Protein AF-A0A849M7V8-F1 (afdb_monomer_lite)

Secondary structure (DSSP, 8-state):
----------SS-------PPPHHHHHHHHHHTT-HHHHHHHHHHHHHH-TT--THHHHHHHHHHHHHHHHHHHH--HHHHHHHHHHHHTT-TT--SSHHHHHHHHHHHHHHHHHHHHSPPSSHHHHHHHHHHHHHHHHHHHHH-TT-HHHHHHHHHHHHHHHHHHHHHHHHHHHHHHH-TT-THHHHHHHHHHHHHHHH-TT-HHHHHHHHHHHHHHTT---TTSSEEEEEEEEEEETTEEEEEEEEEE-SSSPEEEEGGGEEEEETT--EEEB-HHHHHTSTTBPPSEEEE-TT-EEEEEEEEE--TTPPEEEEEEEETTEEEEEE--

Sequence (330 aa):
MKQLVLLIFIVSTFFLLQCGGSKLEEGDQQYAQKKYTHALNNYLAYKKDNPQDESVNSKIALSYMNRGKELYTKTRNIETFSGNFEKANKFLGNGFSTTEHKNEYSELLFDLALAYKATKPQNEIQKEQYFSNTLDYLAMALDNNENNYKADSLLNQIYDENFQKMYDKGIAFYNRAKKERNNPDLYLSAERYLKQAVEFNSASEEAEKYLSKTRKETIGILQSNYPFSFCVPNYQKKANIVYIDFTIQNFSTETITFEMDKLQLISTMGDAYKVDLKKTEELENAFVDKTKLEPRKMVDGQIAFVFAKDAQIESLNYFYEDKEITKYFP

Foldseek 3Di:
DDDDDDDPDDDDPPPPDPPPPQLQVQLVVCVVVLVLVSSLVSLVVNCVVVVPPLQSLLSNLLSLQSQLLVVCVVPVDLCSNVVSNVVSVVSQVVHHNDLVSLLSVLVSLQSSLVSLVPRDDPDVVSVVVSPVSSLVSLVSSCVSPVPPVSSVVVNLVVLVVCLVVLQVQLVVLVVVCVVPVVCLCSLVSSLVSLVSNCVSPVPPPPSVVSNQVSLVSCQADWDLVDQKTKHFVDWDDDQQKIKTWMKIWGQDQAKDKDAQQQKWWAFPVGDTWGWDPVVQVVDPFRDDRIDIHHHGDMDIGMTMTRHHRPTHTAWMWGDDPPDIDIRGHD

Radius of gyration: 28.52 Å; chains: 1; bounding box: 52×56×111 Å

pLDDT: mean 91.1, std 13.66, range [33.22, 98.56]

Structure (mmCIF, N/CA/C/O backbone):
data_AF-A0A849M7V8-F1
#
_entry.id   AF-A0A849M7V8-F1
#
loop_
_atom_site.group_PDB
_atom_site.id
_atom_site.type_symbol
_atom_site.label_atom_id
_atom_site.label_alt_id
_atom_site.label_comp_id
_atom_site.label_asym_id
_atom_site.label_entity_id
_atom_site.label_seq_id
_atom_site.pdbx_PDB_ins_code
_atom_site.Cartn_x
_atom_site.Cartn_y
_atom_site.Cartn_z
_atom_site.occupancy
_atom_site.B_iso_or_equiv
_atom_site.auth_seq_id
_atom_site.auth_comp_id
_atom_site.auth_asym_id
_atom_site.auth_atom_id
_atom_site.pdbx_PDB_model_num
ATOM 1 N N . MET A 1 1 ? 16.536 -33.871 -85.014 1.00 37.81 1 MET A N 1
ATOM 2 C CA . MET A 1 1 ? 16.604 -34.761 -83.834 1.00 37.81 1 MET A CA 1
ATOM 3 C C . MET A 1 1 ? 17.353 -33.997 -82.747 1.00 37.81 1 MET A C 1
ATOM 5 O O . MET A 1 1 ? 18.482 -33.625 -83.028 1.00 37.81 1 MET A O 1
ATOM 9 N N . LYS A 1 2 ? 16.724 -33.784 -81.571 1.00 33.22 2 LYS A N 1
ATOM 10 C CA . LYS A 1 2 ? 17.231 -33.071 -80.363 1.00 33.22 2 LYS A CA 1
ATOM 11 C C . LYS A 1 2 ? 17.353 -31.542 -80.532 1.00 33.22 2 LYS A C 1
ATOM 13 O O . LYS A 1 2 ? 17.827 -31.114 -81.567 1.00 33.22 2 LYS A O 1
ATOM 18 N N . GLN A 1 3 ? 16.977 -30.632 -79.633 1.00 37.19 3 GLN A N 1
ATOM 19 C CA . GLN A 1 3 ? 16.310 -30.542 -78.317 1.00 37.19 3 GLN A CA 1
ATOM 20 C C . GLN A 1 3 ? 15.884 -29.048 -78.249 1.00 37.19 3 GLN A C 1
ATOM 22 O O . GLN A 1 3 ? 16.664 -28.189 -78.638 1.00 37.19 3 GLN A O 1
ATOM 27 N N . LEU A 1 4 ? 14.610 -28.690 -78.096 1.00 35.97 4 LEU A N 1
ATOM 28 C CA . LEU A 1 4 ? 13.830 -28.591 -76.856 1.00 35.97 4 LEU A CA 1
ATOM 29 C C . LEU A 1 4 ? 14.297 -27.467 -75.893 1.00 35.97 4 LEU A C 1
ATOM 31 O O . LEU A 1 4 ? 15.294 -27.620 -75.204 1.00 35.97 4 LEU A O 1
ATOM 35 N N . VAL A 1 5 ? 13.463 -26.415 -75.836 1.00 44.31 5 VAL A N 1
ATOM 36 C CA . VAL A 1 5 ? 13.178 -25.484 -74.718 1.00 44.31 5 VAL A CA 1
ATOM 37 C C . VAL A 1 5 ? 14.314 -24.579 -74.235 1.00 44.31 5 VAL A C 1
ATOM 39 O O . VAL A 1 5 ? 15.153 -25.023 -73.467 1.00 44.31 5 VAL A O 1
ATOM 42 N N . LEU A 1 6 ? 14.219 -23.275 -74.540 1.00 40.78 6 LEU A N 1
ATOM 43 C CA . LEU A 1 6 ? 14.368 -22.208 -73.533 1.00 40.78 6 LEU A CA 1
ATOM 44 C C . LEU A 1 6 ? 13.989 -20.826 -74.110 1.00 40.78 6 LEU A C 1
ATOM 46 O O . LEU A 1 6 ? 14.871 -20.099 -74.541 1.00 40.78 6 LEU A O 1
ATOM 50 N N . LEU A 1 7 ? 12.706 -20.438 -74.139 1.00 40.22 7 LEU A N 1
ATOM 51 C CA . LEU A 1 7 ? 12.338 -19.005 -74.161 1.00 40.22 7 LEU A CA 1
ATOM 52 C C . LEU A 1 7 ? 10.841 -18.764 -73.900 1.00 40.22 7 LEU A C 1
ATOM 54 O O . LEU A 1 7 ? 10.134 -18.191 -74.718 1.00 40.22 7 LEU A O 1
ATOM 58 N N . ILE A 1 8 ? 10.344 -19.199 -72.741 1.00 46.12 8 ILE A N 1
ATOM 59 C CA . ILE A 1 8 ? 9.124 -18.628 -72.150 1.00 46.12 8 ILE A CA 1
ATOM 60 C C . ILE A 1 8 ? 9.375 -18.482 -70.648 1.00 46.12 8 ILE A C 1
ATOM 62 O O . ILE A 1 8 ? 9.129 -19.397 -69.877 1.00 46.12 8 ILE A O 1
ATOM 66 N N . PHE A 1 9 ? 9.925 -17.334 -70.260 1.00 37.88 9 PHE A N 1
ATOM 67 C CA . PHE A 1 9 ? 9.801 -16.751 -68.920 1.00 37.88 9 PHE A CA 1
ATOM 68 C C . PHE A 1 9 ? 9.836 -15.227 -69.085 1.00 37.88 9 PHE A C 1
ATOM 70 O O . PHE A 1 9 ? 10.736 -14.523 -68.639 1.00 37.88 9 PHE A O 1
ATOM 77 N N . ILE A 1 10 ? 8.853 -14.718 -69.824 1.00 50.22 10 ILE A N 1
ATOM 78 C CA . ILE A 1 10 ? 8.389 -13.343 -69.668 1.00 50.22 10 ILE A CA 1
ATOM 79 C C . ILE A 1 10 ? 7.132 -13.477 -68.807 1.00 50.22 10 ILE A C 1
ATOM 81 O O . ILE A 1 10 ? 6.261 -14.279 -69.132 1.00 50.22 10 ILE A O 1
ATOM 85 N N . VAL A 1 11 ? 7.074 -12.700 -67.722 1.00 43.03 11 VAL A N 1
ATOM 86 C CA . VAL A 1 11 ? 6.015 -12.647 -66.693 1.00 43.03 11 VAL A CA 1
ATOM 87 C C . VAL A 1 11 ? 6.140 -13.670 -65.550 1.00 43.03 11 VAL A C 1
ATOM 89 O O . VAL A 1 11 ? 5.333 -14.582 -65.462 1.00 43.03 11 VAL A O 1
ATOM 92 N N . SER A 1 12 ? 7.099 -13.471 -64.630 1.00 40.28 12 SER A N 1
ATOM 93 C CA . SER A 1 12 ? 6.911 -13.737 -63.178 1.00 40.28 12 SER A CA 1
ATOM 94 C C . SER A 1 12 ? 8.169 -13.468 -62.325 1.00 40.28 12 SER A C 1
ATOM 96 O O . SER A 1 12 ? 8.564 -14.309 -61.524 1.00 40.28 12 SER A O 1
ATOM 98 N N . THR A 1 13 ? 8.821 -12.311 -62.461 1.00 40.81 13 THR A N 1
ATOM 99 C CA . THR A 1 13 ? 9.919 -11.906 -61.547 1.00 40.81 13 THR A CA 1
ATOM 100 C C . THR A 1 13 ? 9.933 -10.396 -61.291 1.00 40.81 13 THR A C 1
ATOM 102 O O . THR A 1 13 ? 10.977 -9.766 -61.187 1.00 40.81 13 THR A O 1
ATOM 105 N N . PHE A 1 14 ? 8.742 -9.815 -61.131 1.00 41.41 14 PHE A N 1
ATOM 106 C CA . PHE A 1 14 ? 8.541 -8.505 -60.493 1.00 41.41 14 PHE A CA 1
ATOM 107 C C . PHE A 1 14 ? 7.824 -8.667 -59.138 1.00 41.41 14 PHE A C 1
ATOM 109 O O . PHE A 1 14 ? 6.898 -7.940 -58.808 1.00 41.41 14 PHE A O 1
ATOM 116 N N . PHE A 1 15 ? 8.250 -9.663 -58.354 1.00 37.69 15 PHE A N 1
ATOM 117 C CA . PHE A 1 15 ? 7.854 -9.859 -56.952 1.00 37.69 15 PHE A CA 1
ATOM 118 C C . PHE A 1 15 ? 9.097 -10.035 -56.065 1.00 37.69 15 PHE A C 1
ATOM 120 O O . PHE A 1 15 ? 9.184 -10.926 -55.228 1.00 37.69 15 PHE A O 1
ATOM 127 N N . LEU A 1 16 ? 10.100 -9.181 -56.276 1.00 39.62 16 LEU A N 1
ATOM 128 C CA . LEU A 1 16 ? 11.174 -8.972 -55.313 1.00 39.62 16 LEU A CA 1
ATOM 129 C C . LEU A 1 16 ? 10.991 -7.587 -54.682 1.00 39.62 16 LEU A C 1
ATOM 131 O O . LEU A 1 16 ? 10.921 -6.594 -55.401 1.00 39.62 16 LEU A O 1
ATOM 135 N N . LEU A 1 17 ? 10.996 -7.581 -53.341 1.00 37.94 17 LEU A N 1
ATOM 136 C CA . LEU A 1 17 ? 11.196 -6.452 -52.415 1.00 37.94 17 LEU A CA 1
ATOM 137 C C . LEU A 1 17 ? 9.947 -5.773 -51.817 1.00 37.94 17 LEU A C 1
ATOM 139 O O . LEU A 1 17 ? 9.769 -4.563 -51.901 1.00 37.94 17 LEU A O 1
ATOM 143 N N . GLN A 1 18 ? 9.185 -6.535 -51.031 1.00 35.31 18 GLN A N 1
ATOM 144 C CA . GLN A 1 18 ? 8.791 -6.072 -49.691 1.00 35.31 18 GLN A CA 1
ATOM 145 C C . GLN A 1 18 ? 9.426 -7.002 -48.644 1.00 35.31 18 GLN A C 1
ATOM 147 O O . GLN A 1 18 ? 8.758 -7.815 -48.022 1.00 35.31 18 GLN A O 1
ATOM 152 N N . CYS A 1 19 ? 10.746 -6.893 -48.462 1.00 44.06 19 CYS A N 1
ATOM 153 C CA . CYS A 1 19 ? 11.414 -7.326 -47.229 1.00 44.06 19 CYS A CA 1
ATOM 154 C C . CYS A 1 19 ? 11.454 -6.130 -46.265 1.00 44.06 19 CYS A C 1
ATOM 156 O O . CYS A 1 19 ? 12.519 -5.589 -45.982 1.00 44.06 19 CYS A O 1
ATOM 158 N N . GLY A 1 20 ? 10.285 -5.646 -45.843 1.00 45.12 20 GLY A N 1
ATOM 159 C CA . GLY A 1 20 ? 10.180 -4.822 -44.641 1.00 45.12 20 GLY A CA 1
ATOM 160 C C . GLY A 1 20 ? 9.887 -5.779 -43.498 1.00 45.12 20 GLY A C 1
ATOM 161 O O . GLY A 1 20 ? 8.884 -6.486 -43.577 1.00 45.12 20 GLY A O 1
ATOM 162 N N . GLY A 1 21 ? 10.774 -5.867 -42.504 1.00 58.75 21 GLY A N 1
ATOM 163 C CA . GLY A 1 21 ? 10.516 -6.678 -41.312 1.00 58.75 21 GLY A CA 1
ATOM 164 C C . GLY A 1 21 ? 9.173 -6.294 -40.694 1.00 58.75 21 GLY A C 1
ATOM 165 O O . GLY A 1 21 ? 8.699 -5.164 -40.864 1.00 58.75 21 GLY A O 1
ATOM 166 N N . SER A 1 22 ? 8.523 -7.231 -40.008 1.00 85.31 22 SER A N 1
ATOM 167 C CA . SER A 1 22 ? 7.266 -6.899 -39.333 1.00 85.31 22 SER A CA 1
ATOM 168 C C . SER A 1 22 ? 7.497 -5.737 -38.353 1.00 85.31 22 SER A C 1
ATOM 170 O O . SER A 1 22 ? 8.589 -5.579 -37.803 1.00 85.31 22 SER A O 1
ATOM 172 N N . LYS A 1 23 ? 6.481 -4.899 -38.100 1.00 92.44 23 LYS A N 1
ATOM 173 C CA . LYS A 1 23 ? 6.618 -3.779 -37.145 1.00 92.44 23 LYS A CA 1
ATOM 174 C C . LYS A 1 23 ? 7.092 -4.241 -35.764 1.00 92.44 23 LYS A C 1
ATOM 176 O O . LYS A 1 23 ? 7.778 -3.494 -35.075 1.00 92.44 23 LYS A O 1
ATOM 181 N N . LEU A 1 24 ? 6.776 -5.479 -35.393 1.00 94.00 24 LEU A N 1
ATOM 182 C CA . LEU A 1 24 ? 7.277 -6.117 -34.184 1.00 94.00 24 LEU A CA 1
ATOM 183 C C . LEU A 1 24 ? 8.798 -6.342 -34.233 1.00 94.00 24 LEU A C 1
ATOM 185 O O . LEU A 1 24 ? 9.492 -5.906 -33.321 1.00 94.00 24 LEU A O 1
ATOM 189 N N . GLU A 1 25 ? 9.323 -6.935 -35.308 1.00 95.19 25 GLU A N 1
ATOM 190 C CA . GLU A 1 25 ? 10.766 -7.173 -35.501 1.00 95.19 25 GLU A CA 1
ATOM 191 C C . GLU A 1 25 ? 11.567 -5.868 -35.582 1.00 95.19 25 GLU A C 1
ATOM 193 O O . GLU A 1 25 ? 12.634 -5.745 -34.978 1.00 95.19 25 GLU A O 1
ATOM 198 N N . GLU A 1 26 ? 11.044 -4.861 -36.291 1.00 96.25 26 GLU A N 1
ATOM 199 C CA . GLU A 1 26 ? 11.650 -3.526 -36.307 1.00 96.25 26 GLU A CA 1
ATOM 200 C C . GLU A 1 26 ? 11.661 -2.922 -34.896 1.00 96.25 26 GLU A C 1
ATOM 202 O O . GLU A 1 26 ? 12.633 -2.278 -34.504 1.00 96.25 26 GLU A O 1
ATOM 207 N N . GLY A 1 27 ? 10.594 -3.122 -34.118 1.00 96.75 27 GLY A N 1
ATOM 208 C CA . GLY A 1 27 ? 10.533 -2.731 -32.712 1.00 96.75 27 GLY A CA 1
ATOM 209 C C . GLY A 1 27 ? 11.626 -3.400 -31.876 1.00 96.75 27 GLY A C 1
ATOM 210 O O . GLY A 1 27 ? 12.385 -2.696 -31.206 1.00 96.75 27 GLY A O 1
ATOM 211 N N . ASP A 1 28 ? 11.770 -4.721 -31.998 1.00 96.44 28 ASP A N 1
ATOM 212 C CA . ASP A 1 28 ? 12.766 -5.530 -31.279 1.00 96.44 28 ASP A CA 1
ATOM 213 C C . ASP A 1 28 ? 14.197 -5.085 -31.604 1.00 96.44 28 ASP A C 1
ATOM 215 O O . ASP A 1 28 ? 15.023 -4.880 -30.709 1.00 96.44 28 ASP A O 1
ATOM 219 N N . GLN A 1 29 ? 14.485 -4.831 -32.884 1.00 97.75 29 GLN A N 1
ATOM 220 C CA . GLN A 1 29 ? 15.789 -4.335 -33.318 1.00 97.75 29 GLN A CA 1
ATOM 221 C C . GLN A 1 29 ? 16.104 -2.949 -32.731 1.00 97.75 29 GLN A C 1
ATOM 223 O O . GLN A 1 29 ? 17.227 -2.700 -32.283 1.00 97.75 29 GLN A O 1
ATOM 228 N N . GLN A 1 30 ? 15.135 -2.028 -32.728 1.00 97.94 30 GLN A N 1
ATOM 229 C CA . GLN A 1 30 ? 15.321 -0.690 -32.153 1.00 97.94 30 GLN A CA 1
ATOM 230 C C . GLN A 1 30 ? 15.483 -0.753 -30.631 1.00 97.94 30 GLN A C 1
ATOM 232 O O . GLN A 1 30 ? 16.285 -0.004 -30.067 1.00 97.94 30 GLN A O 1
ATOM 237 N N . TYR A 1 31 ? 14.765 -1.663 -29.972 1.00 97.69 31 TYR A N 1
ATOM 238 C CA . TYR A 1 31 ? 14.873 -1.890 -28.536 1.00 97.69 31 TYR A CA 1
ATOM 239 C C . TYR A 1 31 ? 16.272 -2.376 -28.153 1.00 97.69 31 TYR A C 1
ATOM 241 O O . TYR A 1 31 ? 16.918 -1.774 -27.295 1.00 97.69 31 TYR A O 1
ATOM 249 N N . ALA A 1 32 ? 16.799 -3.373 -28.871 1.00 97.19 32 ALA A N 1
ATOM 250 C CA . ALA A 1 32 ? 18.163 -3.870 -28.687 1.00 97.19 32 ALA A CA 1
ATOM 251 C C . ALA A 1 32 ? 19.231 -2.778 -28.911 1.00 97.19 32 ALA A C 1
ATOM 253 O O . ALA A 1 32 ? 20.274 -2.765 -28.258 1.00 97.19 32 ALA A O 1
ATOM 254 N N . GLN A 1 33 ? 18.957 -1.810 -29.792 1.00 97.69 33 GLN A N 1
ATOM 255 C CA . GLN A 1 33 ? 19.806 -0.633 -30.024 1.00 97.69 33 GLN A CA 1
ATOM 256 C C . GLN A 1 33 ? 19.606 0.497 -28.997 1.00 97.69 33 GLN A C 1
ATOM 258 O O . GLN A 1 33 ? 20.180 1.574 -29.166 1.00 97.69 33 GLN A O 1
ATOM 263 N N . LYS A 1 34 ? 18.792 0.286 -27.953 1.00 97.25 34 LYS A N 1
ATOM 264 C CA . LYS A 1 34 ? 18.414 1.285 -26.936 1.00 97.25 34 LYS A CA 1
ATOM 265 C C . LYS A 1 34 ? 17.716 2.522 -27.509 1.00 97.25 34 LYS A C 1
ATOM 267 O O . LYS A 1 34 ? 17.716 3.593 -26.910 1.00 97.25 34 LYS A O 1
ATOM 272 N N . LYS A 1 35 ? 17.094 2.395 -28.683 1.00 97.75 35 LYS A N 1
ATOM 273 C CA . LYS A 1 35 ? 16.318 3.456 -29.338 1.00 97.75 35 LYS A CA 1
ATOM 274 C C . LYS A 1 35 ? 14.857 3.365 -28.904 1.00 97.75 35 LYS A C 1
ATOM 276 O O . LYS A 1 35 ? 13.959 3.174 -29.723 1.00 97.75 35 LYS A O 1
ATOM 281 N N . TYR A 1 36 ? 14.610 3.517 -27.604 1.00 98.00 36 TYR A N 1
ATOM 282 C CA . TYR A 1 36 ? 13.325 3.192 -26.970 1.00 98.00 36 TYR A CA 1
ATOM 283 C C . TYR A 1 36 ? 12.131 3.980 -27.521 1.00 98.00 36 TYR A C 1
ATOM 285 O O . TYR A 1 36 ? 11.035 3.440 -27.621 1.00 98.00 36 TYR A O 1
ATOM 293 N N . THR A 1 37 ? 12.330 5.229 -27.956 1.00 97.31 37 THR A N 1
ATOM 294 C CA . THR A 1 37 ? 11.261 6.005 -28.617 1.00 97.31 37 THR A CA 1
ATOM 295 C C . THR A 1 37 ? 10.872 5.399 -29.971 1.00 97.31 37 THR A C 1
ATOM 297 O O . THR A 1 37 ? 9.689 5.315 -30.291 1.00 97.31 37 THR A O 1
ATOM 300 N N . HIS A 1 38 ? 11.848 4.941 -30.759 1.00 97.75 38 HIS A N 1
ATOM 301 C CA . HIS A 1 38 ? 11.582 4.298 -32.047 1.00 97.75 38 HIS A CA 1
ATOM 302 C C . HIS A 1 38 ? 10.988 2.898 -31.865 1.00 97.75 38 HIS A C 1
ATOM 304 O O . HIS A 1 38 ? 10.024 2.564 -32.551 1.00 97.75 38 HIS A O 1
ATOM 310 N N . ALA A 1 39 ? 11.504 2.122 -30.905 1.00 98.19 39 ALA A N 1
ATOM 311 C CA . ALA A 1 39 ? 10.947 0.823 -30.531 1.00 98.19 39 ALA A CA 1
ATOM 312 C C . ALA A 1 39 ? 9.471 0.946 -30.129 1.00 98.19 39 ALA A C 1
ATOM 314 O O . ALA A 1 39 ? 8.613 0.276 -30.697 1.00 98.19 39 ALA A O 1
ATOM 315 N N . LEU A 1 40 ? 9.162 1.892 -29.236 1.00 97.81 40 LEU A N 1
ATOM 316 C CA . LEU A 1 40 ? 7.802 2.172 -28.785 1.00 97.81 40 LEU A CA 1
ATOM 317 C C . LEU A 1 40 ? 6.857 2.513 -29.946 1.00 97.81 40 LEU A C 1
ATOM 319 O O . LEU A 1 40 ? 5.752 1.978 -30.006 1.00 97.81 40 LEU A O 1
ATOM 323 N N . ASN A 1 41 ? 7.279 3.375 -30.876 1.00 97.88 41 ASN A N 1
ATOM 324 C CA . ASN A 1 41 ? 6.460 3.739 -32.036 1.00 97.88 41 ASN A CA 1
ATOM 325 C C . ASN A 1 41 ? 6.123 2.516 -32.903 1.00 97.88 41 ASN A C 1
ATOM 327 O O . ASN A 1 41 ? 4.985 2.375 -33.349 1.00 97.88 41 ASN A O 1
ATOM 331 N N . ASN A 1 42 ? 7.094 1.624 -33.111 1.00 98.00 42 ASN A N 1
ATOM 332 C CA . ASN A 1 42 ? 6.903 0.393 -33.872 1.00 98.00 42 ASN A CA 1
ATOM 333 C C . ASN A 1 42 ? 5.984 -0.603 -33.148 1.00 98.00 42 ASN A C 1
ATOM 335 O O . ASN A 1 42 ? 5.054 -1.124 -33.763 1.00 98.00 42 ASN A O 1
ATOM 339 N N . TYR A 1 43 ? 6.163 -0.806 -31.840 1.00 97.44 43 TYR A N 1
ATOM 340 C CA . TYR A 1 43 ? 5.288 -1.682 -31.055 1.00 97.44 43 TYR A CA 1
ATOM 341 C C . TYR A 1 43 ? 3.843 -1.173 -30.981 1.00 97.44 43 TYR A C 1
ATOM 343 O O . TYR A 1 43 ? 2.910 -1.962 -31.108 1.00 97.44 43 TYR A O 1
ATOM 351 N N . LEU A 1 44 ? 3.633 0.139 -30.823 1.00 96.81 44 LEU A N 1
ATOM 352 C CA . LEU A 1 44 ? 2.289 0.730 -30.831 1.00 96.81 44 LEU A CA 1
ATOM 353 C C . LEU A 1 44 ? 1.617 0.607 -32.204 1.00 96.81 44 LEU A C 1
ATOM 355 O O . LEU A 1 44 ? 0.421 0.327 -32.268 1.00 96.81 44 LEU A O 1
ATOM 359 N N . ALA A 1 45 ? 2.372 0.784 -33.294 1.00 96.75 45 ALA A N 1
ATOM 360 C CA . ALA A 1 45 ? 1.865 0.543 -34.644 1.00 96.75 45 ALA A CA 1
ATOM 361 C C . ALA A 1 45 ? 1.454 -0.927 -34.823 1.00 96.75 45 ALA A C 1
ATOM 363 O O . ALA A 1 45 ? 0.344 -1.198 -35.267 1.00 96.75 45 ALA A O 1
ATOM 364 N N . TYR A 1 46 ? 2.291 -1.868 -34.376 1.00 96.12 46 TYR A N 1
ATOM 365 C CA . TYR A 1 46 ? 1.964 -3.293 -34.402 1.00 96.12 46 TYR A CA 1
ATOM 366 C C . TYR A 1 46 ? 0.704 -3.625 -33.583 1.00 96.12 46 TYR A C 1
ATOM 368 O O . TYR A 1 46 ? -0.177 -4.315 -34.092 1.00 96.12 46 TYR A O 1
ATOM 376 N N . LYS A 1 47 ? 0.576 -3.107 -32.349 1.00 94.69 47 LYS A N 1
ATOM 377 C CA . LYS A 1 47 ? -0.601 -3.330 -31.484 1.00 94.69 47 LYS A CA 1
ATOM 378 C C . LYS A 1 47 ? -1.880 -2.757 -32.092 1.00 94.69 47 LYS A C 1
ATOM 380 O O . LYS A 1 47 ? -2.944 -3.341 -31.929 1.00 94.69 47 LYS A O 1
ATOM 385 N N . LYS A 1 48 ? -1.790 -1.627 -32.799 1.00 95.69 48 LYS A N 1
ATOM 386 C CA . LYS A 1 48 ? -2.933 -1.045 -33.511 1.00 95.69 48 LYS A CA 1
ATOM 387 C C . LYS A 1 48 ? -3.464 -1.992 -34.591 1.00 95.69 48 LYS A C 1
ATOM 389 O O . LYS A 1 48 ? -4.676 -2.138 -34.713 1.00 95.69 48 LYS A O 1
ATOM 394 N N . ASP A 1 49 ? -2.563 -2.629 -35.332 1.00 94.12 49 ASP A N 1
ATOM 395 C CA . ASP A 1 49 ? -2.921 -3.570 -36.397 1.00 94.12 49 ASP A CA 1
ATOM 396 C C . ASP A 1 49 ? -3.285 -4.963 -35.839 1.00 94.12 49 ASP A C 1
ATOM 398 O O . ASP A 1 49 ? -4.029 -5.708 -36.473 1.00 94.12 49 ASP A O 1
ATOM 402 N N . ASN A 1 50 ? -2.820 -5.294 -34.626 1.00 93.75 50 ASN A N 1
ATOM 403 C CA . ASN A 1 50 ? -3.020 -6.582 -33.951 1.00 93.75 50 ASN A CA 1
ATOM 404 C C . ASN A 1 50 ? -3.528 -6.393 -32.504 1.00 93.75 50 ASN A C 1
ATOM 406 O O . ASN A 1 50 ? -2.826 -6.730 -31.548 1.00 93.75 50 ASN A O 1
ATOM 410 N N . PRO A 1 51 ? -4.749 -5.862 -32.296 1.00 92.19 51 PRO A N 1
ATOM 411 C CA . PRO A 1 51 ? -5.215 -5.450 -30.968 1.00 92.19 51 PRO A CA 1
ATOM 412 C C . PRO A 1 51 ? -5.380 -6.603 -29.971 1.00 92.19 51 PRO A C 1
ATOM 414 O O . PRO A 1 51 ? -5.326 -6.360 -28.772 1.00 92.19 51 PRO A O 1
ATOM 417 N N . GLN A 1 52 ? -5.557 -7.835 -30.453 1.00 90.69 52 GLN A N 1
ATOM 418 C CA . GLN A 1 52 ? -5.732 -9.032 -29.618 1.00 90.69 52 GLN A CA 1
ATOM 419 C C . GLN A 1 52 ? -4.406 -9.654 -29.158 1.00 90.69 52 GLN A C 1
ATOM 421 O O . GLN A 1 52 ? -4.402 -10.539 -28.306 1.00 90.69 52 GLN A O 1
ATOM 426 N N . ASP A 1 53 ? -3.276 -9.232 -29.733 1.00 89.12 53 ASP A N 1
ATOM 427 C CA . ASP A 1 53 ? -1.969 -9.742 -29.336 1.00 89.12 53 ASP A CA 1
ATOM 428 C C . ASP A 1 53 ? -1.511 -9.020 -28.065 1.00 89.12 53 ASP A C 1
ATOM 430 O O . ASP A 1 53 ? -1.033 -7.885 -28.100 1.00 89.12 53 ASP A O 1
ATOM 434 N N . GLU A 1 54 ? -1.709 -9.656 -26.915 1.00 89.69 54 GLU A N 1
ATOM 435 C CA . GLU A 1 54 ? -1.278 -9.138 -25.613 1.00 89.69 54 GLU A CA 1
ATOM 436 C C . GLU A 1 54 ? 0.229 -9.328 -25.369 1.00 89.69 54 GLU A C 1
ATOM 438 O O . GLU A 1 54 ? 0.795 -8.688 -24.483 1.00 89.69 54 GLU A O 1
ATOM 443 N N . SER A 1 55 ? 0.925 -10.147 -26.170 1.00 86.38 55 SER A N 1
ATOM 444 C CA . SER A 1 55 ? 2.346 -10.454 -25.947 1.00 86.38 55 SER A CA 1
ATOM 445 C C . SER A 1 55 ? 3.265 -9.242 -26.150 1.00 86.38 55 SER A C 1
ATOM 447 O O . SER A 1 55 ? 4.309 -9.130 -25.500 1.00 86.38 55 SER A O 1
ATOM 449 N N . VAL A 1 56 ? 2.855 -8.293 -27.001 1.00 93.00 56 VAL A N 1
ATOM 450 C CA . VAL A 1 56 ? 3.585 -7.044 -27.269 1.00 93.00 56 VAL A CA 1
ATOM 451 C C . VAL A 1 56 ? 3.453 -6.022 -26.134 1.00 93.00 56 VAL A C 1
ATOM 453 O O . VAL A 1 56 ? 4.262 -5.098 -26.037 1.00 93.00 56 VAL A O 1
ATOM 456 N N . ASN A 1 57 ? 2.470 -6.174 -25.243 1.00 95.38 57 ASN A N 1
ATOM 457 C CA . ASN A 1 57 ? 2.213 -5.195 -24.191 1.00 95.38 57 ASN A CA 1
ATOM 458 C C . ASN A 1 57 ? 3.401 -5.025 -23.238 1.00 95.38 57 ASN A C 1
ATOM 460 O O . ASN A 1 57 ? 3.730 -3.898 -22.867 1.00 95.38 57 ASN A O 1
ATOM 464 N N . SER A 1 58 ? 4.087 -6.116 -22.882 1.00 94.25 58 SER A N 1
ATOM 465 C CA . SER A 1 58 ? 5.288 -6.040 -22.044 1.00 94.25 58 SER A CA 1
ATOM 466 C C . SER A 1 58 ? 6.405 -5.256 -22.736 1.00 94.25 58 SER A C 1
ATOM 468 O O . SER A 1 58 ? 7.056 -4.431 -22.102 1.00 94.25 58 SER A O 1
ATOM 470 N N . LYS A 1 59 ? 6.585 -5.437 -24.051 1.00 96.19 59 LYS A N 1
ATOM 471 C CA . LYS A 1 59 ? 7.574 -4.700 -24.852 1.00 96.19 59 LYS A CA 1
ATOM 472 C C . LYS A 1 59 ? 7.246 -3.205 -24.911 1.00 96.19 59 LYS A C 1
ATOM 474 O O . LYS A 1 59 ? 8.145 -2.366 -24.805 1.00 96.19 59 LYS A O 1
ATOM 479 N N . ILE A 1 60 ? 5.960 -2.858 -25.024 1.00 97.38 60 ILE A N 1
ATOM 480 C CA . ILE A 1 60 ? 5.475 -1.470 -24.949 1.00 97.38 60 ILE A CA 1
ATOM 481 C C . ILE A 1 60 ? 5.769 -0.875 -23.567 1.00 97.38 60 ILE A C 1
ATOM 483 O O . ILE A 1 60 ? 6.352 0.208 -23.481 1.00 97.38 60 ILE A O 1
ATOM 487 N N . ALA A 1 61 ? 5.410 -1.584 -22.495 1.00 97.12 61 ALA A N 1
ATOM 488 C CA . ALA A 1 61 ? 5.612 -1.136 -21.121 1.00 97.12 61 ALA A CA 1
ATOM 489 C C . ALA A 1 61 ? 7.096 -0.902 -20.800 1.00 97.12 61 ALA A C 1
ATOM 491 O O . ALA A 1 61 ? 7.472 0.179 -20.340 1.00 97.12 61 ALA A O 1
ATOM 492 N N . LEU A 1 62 ? 7.958 -1.865 -21.131 1.00 97.69 62 LEU A N 1
ATOM 493 C CA . LEU A 1 62 ? 9.403 -1.742 -20.949 1.00 97.69 62 LEU A CA 1
ATOM 494 C C . LEU A 1 62 ? 10.002 -0.605 -21.786 1.00 97.69 62 LEU A C 1
ATOM 496 O O . LEU A 1 62 ? 10.874 0.121 -21.310 1.00 97.69 62 LEU A O 1
ATOM 500 N N . SER A 1 63 ? 9.505 -0.384 -23.009 1.00 98.25 63 SER A N 1
ATOM 501 C CA . SER A 1 63 ? 9.948 0.738 -23.849 1.00 98.25 63 SER A CA 1
ATOM 502 C C . SER A 1 63 ? 9.576 2.094 -23.254 1.00 98.25 63 SER A C 1
ATOM 504 O O . SER A 1 63 ? 10.386 3.022 -23.304 1.00 98.25 63 SER A O 1
ATOM 506 N N . TYR A 1 64 ? 8.382 2.223 -22.665 1.00 98.50 64 TYR A N 1
ATOM 507 C CA . TYR A 1 64 ? 8.007 3.418 -21.908 1.00 98.50 64 TYR A CA 1
ATOM 508 C C . TYR A 1 64 ? 8.946 3.631 -20.719 1.00 98.50 64 TYR A C 1
ATOM 510 O O . TYR A 1 64 ? 9.537 4.705 -20.608 1.00 98.50 64 TYR A O 1
ATOM 518 N N . MET A 1 65 ? 9.138 2.617 -19.872 1.00 98.19 65 MET A N 1
ATOM 519 C CA . MET A 1 65 ? 9.999 2.710 -18.686 1.00 98.19 65 MET A CA 1
ATOM 520 C C . MET A 1 65 ? 11.436 3.105 -19.040 1.00 98.19 65 MET A C 1
ATOM 522 O O . MET A 1 65 ? 11.960 4.083 -18.504 1.00 98.19 65 MET A O 1
ATOM 526 N N . ASN A 1 66 ? 12.052 2.415 -20.002 1.00 98.50 66 ASN A N 1
ATOM 527 C CA . ASN A 1 66 ? 13.408 2.718 -20.459 1.00 98.50 66 ASN A CA 1
ATOM 528 C C . ASN A 1 66 ? 13.523 4.127 -21.069 1.00 98.50 66 ASN A C 1
ATOM 530 O O . ASN A 1 66 ? 14.480 4.852 -20.784 1.00 98.50 66 ASN A O 1
ATOM 534 N N . ARG A 1 67 ? 12.526 4.569 -21.849 1.00 98.12 67 ARG A N 1
ATOM 535 C CA . ARG A 1 67 ? 12.457 5.954 -22.343 1.00 98.12 67 ARG A CA 1
ATOM 536 C C . ARG A 1 67 ? 12.368 6.959 -21.190 1.00 98.12 67 ARG A C 1
ATOM 538 O O . ARG A 1 67 ? 13.043 7.986 -21.231 1.00 98.12 67 ARG A O 1
ATOM 545 N N . GLY A 1 68 ? 11.551 6.681 -20.174 1.00 98.19 68 GLY A N 1
ATOM 546 C CA . GLY A 1 68 ? 11.432 7.502 -18.966 1.00 98.19 68 GLY A CA 1
ATOM 547 C C . GLY A 1 68 ? 12.763 7.641 -18.232 1.00 98.19 68 GLY A C 1
ATOM 548 O O . GLY A 1 68 ? 13.200 8.758 -17.955 1.00 98.19 68 GLY A O 1
ATOM 549 N N . LYS A 1 69 ? 13.456 6.519 -18.017 1.00 98.19 69 LYS A N 1
ATOM 550 C CA . LYS A 1 69 ? 14.798 6.471 -17.423 1.00 98.19 69 LYS A CA 1
ATOM 551 C C . LYS A 1 69 ? 15.817 7.297 -18.215 1.00 98.19 69 LYS A C 1
ATOM 553 O O . LYS A 1 69 ? 16.596 8.052 -17.627 1.00 98.19 69 LYS A O 1
ATOM 558 N N . GLU A 1 70 ? 15.814 7.191 -19.545 1.00 97.75 70 GLU A N 1
ATOM 559 C CA . GLU A 1 70 ? 16.711 7.960 -20.418 1.00 97.75 70 GLU A CA 1
ATOM 560 C C . GLU A 1 70 ? 16.459 9.473 -20.300 1.00 97.75 70 GLU A C 1
ATOM 562 O O . GLU A 1 70 ? 17.400 10.260 -20.151 1.00 97.75 70 GLU A O 1
ATOM 567 N N . LEU A 1 71 ? 15.188 9.886 -20.323 1.00 96.75 71 LEU A N 1
ATOM 568 C CA . LEU A 1 71 ? 14.791 11.288 -20.180 1.00 96.75 71 LEU A CA 1
ATOM 569 C C . LEU A 1 71 ? 15.142 11.842 -18.798 1.00 96.75 71 LEU A C 1
ATOM 571 O O . LEU A 1 71 ? 15.690 12.944 -18.707 1.00 96.75 71 LEU A O 1
ATOM 575 N N . TYR A 1 72 ? 14.908 11.075 -17.735 1.00 97.38 72 TYR A N 1
ATOM 576 C CA . TYR A 1 72 ? 15.309 11.453 -16.383 1.00 97.38 72 TYR A CA 1
ATOM 577 C C . TYR A 1 72 ? 16.826 11.589 -16.257 1.00 97.38 72 TYR A C 1
ATOM 579 O O . TYR A 1 72 ? 17.311 12.565 -15.695 1.00 97.38 72 TYR A O 1
ATOM 587 N N . THR A 1 73 ? 17.600 10.672 -16.837 1.00 95.88 73 THR A N 1
ATOM 588 C CA . THR A 1 73 ? 19.070 10.751 -16.798 1.00 95.88 73 THR A CA 1
ATOM 589 C C . THR A 1 73 ? 19.583 12.049 -17.428 1.00 95.88 73 THR A C 1
ATOM 591 O O . THR A 1 73 ? 20.539 12.643 -16.927 1.00 95.88 73 THR A O 1
ATOM 594 N N . LYS A 1 74 ? 18.919 12.522 -18.491 1.00 95.25 74 LYS A N 1
ATOM 595 C CA . LYS A 1 74 ? 19.257 13.764 -19.201 1.00 95.25 74 LYS A CA 1
ATOM 596 C C . LYS A 1 74 ? 18.783 15.027 -18.482 1.00 95.25 74 LYS A C 1
ATOM 598 O O . LYS A 1 74 ? 19.497 16.022 -18.469 1.00 95.25 74 LYS A O 1
ATOM 603 N N . THR A 1 75 ? 17.574 15.005 -17.924 1.00 94.62 75 THR A N 1
ATOM 604 C CA . THR A 1 75 ? 16.891 16.215 -17.425 1.00 94.62 75 THR A CA 1
ATOM 605 C C . THR A 1 75 ? 16.896 16.347 -15.908 1.00 94.62 75 THR A C 1
ATOM 607 O O . THR A 1 75 ? 16.683 17.438 -15.391 1.00 94.62 75 THR A O 1
ATOM 610 N N . ARG A 1 76 ? 17.103 15.237 -15.193 1.00 93.69 76 ARG A N 1
ATOM 611 C CA . ARG A 1 76 ? 16.878 15.080 -13.748 1.00 93.69 76 ARG A CA 1
ATOM 612 C C . ARG A 1 76 ? 15.458 15.440 -13.298 1.00 93.69 76 ARG A C 1
ATOM 614 O O . ARG A 1 76 ? 15.237 15.670 -12.115 1.00 93.69 76 ARG A O 1
ATOM 621 N N . ASN A 1 77 ? 14.488 15.447 -14.218 1.00 93.69 77 ASN A N 1
ATOM 622 C CA . ASN A 1 77 ? 13.083 15.645 -13.883 1.00 93.69 77 ASN A CA 1
ATOM 623 C C . ASN A 1 77 ? 12.400 14.294 -13.618 1.00 93.69 77 ASN A C 1
ATOM 625 O O . ASN A 1 77 ? 12.167 13.526 -14.557 1.00 93.69 77 ASN A O 1
ATOM 629 N N . ILE A 1 78 ? 12.060 14.024 -12.355 1.00 96.44 78 ILE A N 1
ATOM 630 C CA . ILE A 1 78 ? 11.386 12.787 -11.935 1.00 96.44 78 ILE A CA 1
ATOM 631 C C . ILE A 1 78 ? 10.045 12.567 -12.646 1.00 96.44 78 ILE A C 1
ATOM 633 O O . ILE A 1 78 ? 9.720 11.430 -12.977 1.00 96.44 78 ILE A O 1
ATOM 637 N N . GLU A 1 79 ? 9.327 13.641 -12.992 1.00 95.81 79 GLU A N 1
ATOM 638 C CA . GLU A 1 79 ? 8.032 13.576 -13.685 1.00 95.81 79 GLU A CA 1
ATOM 639 C C . GLU A 1 79 ? 8.151 12.912 -15.061 1.00 95.81 79 GLU A C 1
ATOM 641 O O . GLU A 1 79 ? 7.215 12.281 -15.551 1.00 95.81 79 GLU A O 1
ATOM 646 N N . THR A 1 80 ? 9.323 13.015 -15.700 1.00 95.38 80 THR A N 1
ATOM 647 C CA . THR A 1 80 ? 9.561 12.340 -16.980 1.00 95.38 80 THR A CA 1
ATOM 648 C C . THR A 1 80 ? 9.680 10.831 -16.813 1.00 95.38 80 THR A C 1
ATOM 650 O O . THR A 1 80 ? 9.236 10.097 -17.696 1.00 95.38 80 THR A O 1
ATOM 653 N N . PHE A 1 81 ? 10.230 10.351 -15.695 1.00 98.00 81 PHE A N 1
ATOM 654 C CA . PHE A 1 81 ? 10.299 8.921 -15.420 1.00 98.00 81 PHE A CA 1
ATOM 655 C C . PHE A 1 81 ? 8.928 8.410 -14.967 1.00 98.00 81 PHE A C 1
ATOM 657 O O . PHE A 1 81 ? 8.370 7.518 -15.606 1.00 98.00 81 PHE A O 1
ATOM 664 N N . SER A 1 82 ? 8.334 9.042 -13.951 1.00 96.94 82 SER A N 1
ATOM 665 C CA . SER A 1 82 ? 7.046 8.625 -13.388 1.00 96.94 82 SER A CA 1
ATOM 666 C C . SER A 1 82 ? 5.906 8.699 -14.408 1.00 96.94 82 SER A C 1
ATOM 668 O O . SER A 1 82 ? 5.126 7.762 -14.532 1.00 96.94 82 SER A O 1
ATOM 670 N N . GLY A 1 83 ? 5.861 9.740 -15.244 1.00 96.69 83 GLY A N 1
ATOM 671 C CA . GLY A 1 83 ? 4.853 9.856 -16.300 1.00 96.69 83 GLY A CA 1
ATOM 672 C C . GLY A 1 83 ? 5.002 8.815 -17.418 1.00 96.69 83 GLY A C 1
ATOM 673 O O . GLY A 1 83 ? 4.038 8.525 -18.129 1.00 96.69 83 GLY A O 1
ATOM 674 N N . ASN A 1 84 ? 6.192 8.231 -17.608 1.00 97.94 84 ASN A N 1
ATOM 675 C CA . ASN A 1 84 ? 6.358 7.073 -18.492 1.00 97.94 84 ASN A CA 1
ATOM 676 C C . ASN A 1 84 ? 6.000 5.760 -17.780 1.00 97.94 84 ASN A C 1
ATOM 678 O O . ASN A 1 84 ? 5.419 4.890 -18.422 1.00 97.94 84 ASN A O 1
ATOM 682 N N . PHE A 1 85 ? 6.263 5.638 -16.478 1.00 97.25 85 PHE A N 1
ATOM 683 C CA . PHE A 1 85 ? 5.778 4.523 -15.662 1.00 97.25 85 PHE A CA 1
ATOM 684 C C . PHE A 1 85 ? 4.245 4.419 -15.678 1.00 97.25 85 PHE A C 1
ATOM 686 O O . PHE A 1 85 ? 3.701 3.363 -15.991 1.00 97.25 85 PHE A O 1
ATOM 693 N N . GLU A 1 86 ? 3.530 5.531 -15.491 1.00 95.50 86 GLU A N 1
ATOM 694 C CA . GLU A 1 86 ? 2.063 5.563 -15.585 1.00 95.50 86 GLU A CA 1
ATOM 695 C C . GLU A 1 86 ? 1.549 5.096 -16.955 1.00 95.50 86 GLU A C 1
ATOM 697 O O . GLU A 1 86 ? 0.509 4.446 -17.058 1.00 95.50 86 GLU A O 1
ATOM 702 N N . LYS A 1 87 ? 2.277 5.414 -18.034 1.00 96.31 87 LYS A N 1
ATOM 703 C CA . LYS A 1 87 ? 1.949 4.930 -19.382 1.00 96.31 87 LYS A CA 1
ATOM 704 C C . LYS A 1 87 ? 2.257 3.450 -19.544 1.00 96.31 87 LYS A C 1
ATOM 706 O O . LYS A 1 87 ? 1.468 2.767 -20.188 1.00 96.31 87 LYS A O 1
ATOM 711 N N . ALA A 1 88 ? 3.357 2.966 -18.972 1.00 95.25 88 ALA A N 1
ATOM 712 C CA . ALA A 1 88 ? 3.726 1.558 -18.992 1.00 95.25 88 ALA A CA 1
ATOM 713 C C . ALA A 1 88 ? 2.662 0.692 -18.303 1.00 95.25 88 ALA A C 1
ATOM 715 O O . ALA A 1 88 ? 2.202 -0.284 -18.895 1.00 95.25 88 ALA A O 1
ATOM 716 N N . ASN A 1 89 ? 2.187 1.106 -17.123 1.00 92.06 89 ASN A N 1
ATOM 717 C CA . ASN A 1 89 ? 1.182 0.371 -16.347 1.00 92.06 89 ASN A CA 1
ATOM 718 C C . ASN A 1 89 ? -0.128 0.127 -17.098 1.00 92.06 89 ASN A C 1
ATOM 720 O O . ASN A 1 89 ? -0.760 -0.904 -16.895 1.00 92.06 89 ASN A O 1
ATOM 724 N N . LYS A 1 90 ? -0.512 1.015 -18.024 1.00 92.25 90 LYS A N 1
ATOM 725 C CA . LYS A 1 90 ? -1.719 0.831 -18.852 1.00 92.25 90 LYS A CA 1
ATOM 726 C C . LYS A 1 90 ? -1.656 -0.400 -19.761 1.00 92.25 90 LYS A C 1
ATOM 728 O O . LYS A 1 90 ? -2.696 -0.837 -20.238 1.00 92.25 90 LYS A O 1
ATOM 733 N N . PHE A 1 91 ? -0.464 -0.940 -20.013 1.00 91.50 91 PHE A N 1
ATOM 734 C CA . PHE A 1 91 ? -0.261 -2.124 -20.849 1.00 91.50 91 PHE A CA 1
ATOM 735 C C . PHE A 1 91 ? -0.025 -3.400 -20.025 1.00 91.50 91 PHE A C 1
ATOM 737 O O . PHE A 1 91 ? -0.155 -4.495 -20.558 1.00 91.50 91 PHE A O 1
ATOM 744 N N . LEU A 1 92 ? 0.267 -3.299 -18.726 1.00 85.62 92 LEU A N 1
ATOM 745 C CA . LEU A 1 92 ? 0.667 -4.440 -17.890 1.00 85.62 92 LEU A CA 1
ATOM 746 C C . LEU A 1 92 ? -0.499 -5.256 -17.303 1.00 85.62 92 LEU A C 1
ATOM 748 O O . LEU A 1 92 ? -0.261 -6.076 -16.426 1.00 85.62 92 LEU A O 1
ATOM 752 N N . GLY A 1 93 ? -1.736 -5.073 -17.785 1.00 71.06 93 GLY A N 1
ATOM 753 C CA . GLY A 1 93 ? -2.962 -5.623 -17.180 1.00 71.06 93 GLY A CA 1
ATOM 754 C C . GLY A 1 93 ? -2.872 -7.083 -16.710 1.00 71.06 93 GLY A C 1
ATOM 755 O O . GLY A 1 93 ? -3.112 -7.352 -15.539 1.00 71.06 93 GLY A O 1
ATOM 756 N N . ASN A 1 94 ? -2.465 -8.008 -17.589 1.00 63.50 94 ASN A N 1
ATOM 757 C CA . ASN A 1 94 ? -2.336 -9.444 -17.276 1.00 63.50 94 ASN A CA 1
ATOM 758 C C . ASN A 1 94 ? -0.907 -9.867 -16.864 1.00 63.50 94 ASN A C 1
ATOM 760 O O . ASN A 1 94 ? -0.582 -11.054 -16.879 1.00 63.50 94 ASN A O 1
ATOM 764 N N . GLY A 1 95 ? -0.035 -8.915 -16.531 1.00 76.56 95 GLY A N 1
ATOM 765 C CA . GLY A 1 95 ? 1.366 -9.160 -16.192 1.00 76.56 95 GLY A CA 1
ATOM 766 C C . GLY A 1 95 ? 2.311 -9.219 -17.401 1.00 76.56 95 GLY A C 1
ATOM 767 O O . GLY A 1 95 ? 2.038 -8.676 -18.473 1.00 76.56 95 GLY A O 1
ATOM 768 N N . PHE A 1 96 ? 3.474 -9.845 -17.204 1.00 84.81 96 PHE A N 1
ATOM 769 C CA . PHE A 1 96 ? 4.555 -9.918 -18.193 1.00 84.81 96 PHE A CA 1
ATOM 770 C C . PHE A 1 96 ? 4.504 -11.201 -19.023 1.00 84.81 96 PHE A C 1
ATOM 772 O O . PHE A 1 96 ? 4.247 -12.280 -18.498 1.00 84.81 96 PHE A O 1
ATOM 779 N N . SER A 1 97 ? 4.834 -11.094 -20.314 1.00 81.06 97 SER A N 1
ATOM 780 C CA . SER A 1 97 ? 4.862 -12.238 -21.237 1.00 81.06 97 SER A CA 1
ATOM 781 C C . SER A 1 97 ? 6.022 -13.209 -20.992 1.00 81.06 97 SER A C 1
ATOM 783 O O . SER A 1 97 ? 5.933 -14.368 -21.390 1.00 81.06 97 SER A O 1
ATOM 785 N N . THR A 1 98 ? 7.108 -12.761 -20.353 1.00 87.12 98 THR A N 1
ATOM 786 C CA . THR A 1 98 ? 8.292 -13.582 -20.058 1.00 87.12 98 THR A CA 1
ATOM 787 C C . THR A 1 98 ? 8.904 -13.213 -18.707 1.00 87.12 98 THR A C 1
ATOM 789 O O . THR A 1 98 ? 8.789 -12.074 -18.245 1.00 87.12 98 THR A O 1
ATOM 792 N N . THR A 1 99 ? 9.617 -14.163 -18.093 1.00 91.06 99 THR A N 1
ATOM 793 C CA . THR A 1 99 ? 10.420 -13.922 -16.881 1.00 91.06 99 THR A CA 1
ATOM 794 C C . THR A 1 99 ? 11.502 -12.870 -17.116 1.00 91.06 99 THR A C 1
ATOM 796 O O . THR A 1 99 ? 11.752 -12.046 -16.245 1.00 91.06 99 THR A O 1
ATOM 799 N N . GLU A 1 100 ? 12.110 -12.846 -18.304 1.00 93.75 100 GLU A N 1
ATOM 800 C CA . GLU A 1 100 ? 13.107 -11.835 -18.675 1.00 93.75 100 GLU A CA 1
ATOM 801 C C . GLU A 1 100 ? 12.516 -10.420 -18.636 1.00 93.75 100 GLU A C 1
ATOM 803 O O . GLU A 1 100 ? 13.086 -9.538 -17.998 1.00 93.75 100 GLU A O 1
ATOM 808 N N . HIS A 1 101 ? 11.331 -10.220 -19.224 1.00 94.75 101 HIS A N 1
ATOM 809 C CA . HIS A 1 101 ? 10.644 -8.931 -19.172 1.00 94.75 101 HIS A CA 1
ATOM 810 C C . HIS A 1 101 ? 10.261 -8.537 -17.738 1.00 94.75 101 HIS A C 1
ATOM 812 O O . HIS A 1 101 ? 10.382 -7.368 -17.375 1.00 94.75 101 HIS A O 1
ATOM 818 N N . LYS A 1 102 ? 9.827 -9.502 -16.916 1.00 94.44 102 LYS A N 1
ATOM 819 C CA . LYS A 1 102 ? 9.504 -9.271 -15.498 1.00 94.44 102 LYS A CA 1
ATOM 820 C C . LYS A 1 102 ? 10.740 -8.816 -14.710 1.00 94.44 102 LYS A C 1
ATOM 822 O O . LYS A 1 102 ? 10.666 -7.862 -13.937 1.00 94.44 102 LYS A O 1
ATOM 827 N N . ASN A 1 103 ? 11.887 -9.450 -14.952 1.00 96.12 103 ASN A N 1
ATOM 828 C CA . ASN A 1 103 ? 13.158 -9.103 -14.315 1.00 96.12 103 ASN A CA 1
ATOM 829 C C . ASN A 1 103 ? 13.674 -7.733 -14.770 1.00 96.12 103 ASN A C 1
ATOM 831 O O . ASN A 1 103 ? 14.109 -6.941 -13.937 1.00 96.12 103 ASN A O 1
ATOM 835 N N . GLU A 1 104 ? 13.598 -7.419 -16.067 1.00 97.12 104 GLU A N 1
ATOM 836 C CA . GLU A 1 104 ? 13.972 -6.090 -16.561 1.00 97.12 104 GLU A CA 1
ATOM 837 C C . GLU A 1 104 ? 13.078 -5.002 -15.952 1.00 97.12 104 GLU A C 1
ATOM 839 O O . GLU A 1 104 ? 13.566 -3.953 -15.530 1.00 97.12 104 GLU A O 1
ATOM 844 N N . TYR A 1 105 ? 11.774 -5.261 -15.849 1.00 97.00 105 TYR A N 1
ATOM 845 C CA . TYR A 1 105 ? 10.854 -4.334 -15.205 1.00 97.00 105 TYR A CA 1
ATOM 846 C C . TYR A 1 105 ? 11.180 -4.114 -13.726 1.00 97.00 105 TYR A C 1
ATOM 848 O O . TYR A 1 105 ? 11.173 -2.971 -13.276 1.00 97.00 105 TYR A O 1
ATOM 856 N N . SER A 1 106 ? 11.524 -5.179 -12.994 1.00 97.62 106 SER A N 1
ATOM 857 C CA . SER A 1 106 ? 11.999 -5.083 -11.608 1.00 97.62 106 SER A CA 1
ATOM 858 C C . SER A 1 106 ? 13.214 -4.150 -11.481 1.00 97.62 106 SER A C 1
ATOM 860 O O . SER A 1 106 ? 13.206 -3.251 -10.642 1.00 97.62 106 SER A O 1
ATOM 862 N N . GLU A 1 107 ? 14.220 -4.268 -12.358 1.00 98.44 107 GLU A N 1
ATOM 863 C CA . GLU A 1 107 ? 15.370 -3.346 -12.349 1.00 98.44 107 GLU A CA 1
ATOM 864 C C . GLU A 1 107 ? 14.963 -1.895 -12.673 1.00 98.44 107 GLU A C 1
ATOM 866 O O . GLU A 1 107 ? 15.489 -0.952 -12.082 1.00 98.44 107 GLU A O 1
ATOM 871 N N . LEU A 1 108 ? 14.004 -1.690 -13.582 1.00 98.31 108 LEU A N 1
ATOM 872 C CA . LEU A 1 108 ? 13.512 -0.351 -13.928 1.00 98.31 108 LEU A CA 1
ATOM 873 C C . LEU A 1 108 ? 12.693 0.290 -12.797 1.00 98.31 108 LEU A C 1
ATOM 875 O O . LEU A 1 108 ? 12.752 1.510 -12.627 1.00 98.31 108 LEU A O 1
ATOM 879 N N . LEU A 1 109 ? 11.959 -0.506 -12.016 1.00 98.44 109 LEU A N 1
ATOM 880 C CA . LEU A 1 109 ? 11.292 -0.060 -10.789 1.00 98.44 109 LEU A CA 1
ATOM 881 C C . LEU A 1 109 ? 12.313 0.338 -9.720 1.00 98.44 109 LEU A C 1
ATOM 883 O O . LEU A 1 109 ? 12.188 1.407 -9.125 1.00 98.44 109 LEU A O 1
ATOM 887 N N . PHE A 1 110 ? 13.370 -0.458 -9.543 1.00 98.56 110 PHE A N 1
ATOM 888 C CA . PHE A 1 110 ? 14.490 -0.103 -8.671 1.00 98.56 110 PHE A CA 1
ATOM 889 C C . PHE A 1 110 ? 15.144 1.228 -9.090 1.00 98.56 110 PHE A C 1
ATOM 891 O O . PHE A 1 110 ? 15.367 2.109 -8.257 1.00 98.56 110 PHE A O 1
ATOM 898 N N . ASP A 1 111 ? 15.388 1.436 -10.387 1.00 98.56 111 ASP A N 1
ATOM 899 C CA . ASP A 1 111 ? 15.922 2.706 -10.895 1.00 98.56 111 ASP A CA 1
ATOM 900 C C . ASP A 1 111 ? 14.973 3.891 -10.652 1.00 98.56 111 ASP A C 1
ATOM 902 O O . ASP A 1 111 ? 15.428 5.008 -10.380 1.00 98.56 111 ASP A O 1
ATOM 906 N N . LEU A 1 112 ? 13.658 3.673 -10.750 1.00 98.44 112 LEU A N 1
ATOM 907 C CA . LEU A 1 112 ? 12.654 4.690 -10.439 1.00 98.44 112 LEU A CA 1
ATOM 908 C C . LEU A 1 112 ? 12.654 5.029 -8.942 1.00 98.44 112 LEU A C 1
ATOM 910 O O . LEU A 1 112 ? 12.627 6.210 -8.589 1.00 98.44 112 LEU A O 1
ATOM 914 N N . ALA A 1 113 ? 12.770 4.028 -8.066 1.00 98.31 113 ALA A N 1
ATOM 915 C CA . ALA A 1 113 ? 12.926 4.235 -6.627 1.00 98.31 113 ALA A CA 1
ATOM 916 C C . ALA A 1 113 ? 14.171 5.080 -6.313 1.00 98.31 113 ALA A C 1
ATOM 918 O O . ALA A 1 113 ? 14.095 6.073 -5.585 1.00 98.31 113 ALA A O 1
ATOM 919 N N . LEU A 1 114 ? 15.314 4.755 -6.931 1.00 98.25 114 LEU A N 1
ATOM 920 C CA . LEU A 1 114 ? 16.538 5.552 -6.816 1.00 98.25 114 LEU A CA 1
ATOM 921 C C . LEU A 1 114 ? 16.345 6.989 -7.311 1.00 98.25 114 LEU A C 1
ATOM 923 O O . LEU A 1 114 ? 16.879 7.927 -6.714 1.00 98.25 114 LEU A O 1
ATOM 927 N N . ALA A 1 115 ? 15.586 7.177 -8.391 1.00 98.00 115 ALA A N 1
ATOM 928 C CA . ALA A 1 115 ? 15.281 8.497 -8.919 1.00 98.00 115 ALA A CA 1
ATOM 929 C C . ALA A 1 115 ? 14.463 9.334 -7.921 1.00 98.00 115 ALA A C 1
ATOM 931 O O . ALA A 1 115 ? 14.822 10.488 -7.674 1.00 98.00 115 ALA A O 1
ATOM 932 N N . TYR A 1 116 ? 13.436 8.760 -7.285 1.00 98.12 116 TYR A N 1
ATOM 933 C CA . TYR A 1 116 ? 12.681 9.434 -6.220 1.00 98.12 116 TYR A CA 1
ATOM 934 C C . TYR A 1 116 ? 13.557 9.762 -5.010 1.00 98.12 116 TYR A C 1
ATOM 936 O O . TYR A 1 116 ? 13.576 10.913 -4.571 1.00 98.12 116 TYR A O 1
ATOM 944 N N . LYS A 1 117 ? 14.354 8.798 -4.534 1.00 95.81 117 LYS A N 1
ATOM 945 C CA . LYS A 1 117 ? 15.278 8.986 -3.405 1.00 95.81 117 LYS A CA 1
ATOM 946 C C . LYS A 1 117 ? 16.304 10.097 -3.651 1.00 95.81 117 LYS A C 1
ATOM 948 O O . LYS A 1 117 ? 16.684 10.802 -2.718 1.00 95.81 117 LYS A O 1
ATOM 953 N N . ALA A 1 118 ? 16.780 10.244 -4.889 1.00 95.69 118 ALA A N 1
ATOM 954 C CA . ALA A 1 118 ? 17.787 11.238 -5.265 1.00 95.69 118 ALA A CA 1
ATOM 955 C C . ALA A 1 118 ? 17.203 12.623 -5.597 1.00 95.69 118 ALA A C 1
ATOM 957 O O . ALA A 1 118 ? 17.930 13.621 -5.571 1.00 95.69 118 ALA A O 1
ATOM 958 N N . THR A 1 119 ? 15.915 12.705 -5.937 1.00 96.06 119 THR A N 1
ATOM 959 C CA . THR A 1 119 ? 15.289 13.968 -6.338 1.00 96.06 119 THR A CA 1
ATOM 960 C C . THR A 1 119 ? 15.066 14.855 -5.118 1.00 96.06 119 THR A C 1
ATOM 962 O O . THR A 1 119 ? 14.415 14.466 -4.152 1.00 96.06 119 THR A O 1
ATOM 965 N N . LYS A 1 120 ? 15.580 16.089 -5.162 1.00 94.69 120 LYS A N 1
ATOM 966 C CA . LYS A 1 120 ? 15.405 17.051 -4.069 1.00 94.69 120 LYS A CA 1
ATOM 967 C C . LYS A 1 120 ? 13.934 17.497 -3.986 1.00 94.69 120 LYS A C 1
ATOM 969 O O . LYS A 1 120 ? 13.450 18.095 -4.949 1.00 94.69 120 LYS A O 1
ATOM 974 N N . PRO A 1 121 ? 13.240 17.277 -2.856 1.00 95.06 121 PRO A N 1
ATOM 975 C CA . PRO A 1 121 ? 11.884 17.771 -2.679 1.00 95.06 121 PRO A CA 1
ATOM 976 C C . PRO A 1 121 ? 11.880 19.292 -2.472 1.00 95.06 121 PRO A C 1
ATOM 978 O O . PRO A 1 121 ? 12.810 19.872 -1.906 1.00 95.06 121 PRO A O 1
ATOM 981 N N . GLN A 1 122 ? 10.810 19.941 -2.917 1.00 94.19 122 GLN A N 1
ATOM 982 C CA . GLN A 1 122 ? 10.573 21.379 -2.792 1.00 94.19 122 GLN A CA 1
ATOM 983 C C . GLN A 1 122 ? 9.965 21.757 -1.435 1.00 94.19 122 GLN A C 1
ATOM 985 O O . GLN A 1 122 ? 10.088 22.898 -0.999 1.00 94.19 122 GLN A O 1
ATOM 990 N N . ASN A 1 123 ? 9.295 20.813 -0.771 1.00 93.38 123 ASN A N 1
ATOM 991 C CA . ASN A 1 123 ? 8.630 21.005 0.515 1.00 93.38 123 ASN A CA 1
ATOM 992 C C . ASN A 1 123 ? 8.506 19.665 1.270 1.00 93.38 123 ASN A C 1
ATOM 994 O O . ASN A 1 123 ? 8.791 18.602 0.716 1.00 93.38 123 ASN A O 1
ATOM 998 N N . GLU A 1 124 ? 8.087 19.709 2.538 1.00 88.56 124 GLU A N 1
ATOM 999 C CA . GLU A 1 124 ? 7.975 18.501 3.372 1.00 88.56 124 GLU A CA 1
ATOM 1000 C C . GLU A 1 124 ? 6.890 17.526 2.879 1.00 88.56 124 GLU A C 1
ATOM 1002 O O . GLU A 1 124 ? 7.081 16.321 3.001 1.00 88.56 124 GLU A O 1
ATOM 1007 N N . ILE A 1 125 ? 5.814 18.006 2.241 1.00 87.44 125 ILE A N 1
ATOM 1008 C CA . ILE A 1 125 ? 4.780 17.132 1.652 1.00 87.44 125 ILE A CA 1
ATOM 1009 C C . ILE A 1 125 ? 5.398 16.279 0.539 1.00 87.44 125 ILE A C 1
ATOM 1011 O O . ILE A 1 125 ? 5.266 15.058 0.524 1.00 87.44 125 ILE A O 1
ATOM 1015 N N . GLN A 1 126 ? 6.141 16.913 -0.369 1.00 90.69 126 GLN A N 1
ATOM 1016 C CA . GLN A 1 126 ? 6.810 16.219 -1.464 1.00 90.69 126 GLN A CA 1
ATOM 1017 C C . GLN A 1 126 ? 7.917 15.287 -0.960 1.00 90.69 126 GLN A C 1
ATOM 1019 O O . GLN A 1 126 ? 8.152 14.236 -1.543 1.00 90.69 126 GLN A O 1
ATOM 1024 N N . LYS A 1 127 ? 8.591 15.641 0.136 1.00 92.69 127 LYS A N 1
ATOM 1025 C CA . LYS A 1 127 ? 9.591 14.778 0.775 1.00 92.69 127 LYS A CA 1
ATOM 1026 C C . LYS A 1 127 ? 8.973 13.488 1.309 1.00 92.69 127 LYS A C 1
ATOM 1028 O O . LYS A 1 127 ? 9.542 12.425 1.089 1.00 92.69 127 LYS A O 1
ATOM 1033 N N . GLU A 1 128 ? 7.826 13.575 1.982 1.00 88.00 128 GLU A N 1
ATOM 1034 C CA . GLU A 1 128 ? 7.078 12.396 2.437 1.00 88.00 128 GLU A CA 1
ATOM 1035 C C . GLU A 1 128 ? 6.587 11.564 1.248 1.00 88.00 128 GLU A C 1
ATOM 1037 O O . GLU A 1 128 ? 6.773 10.349 1.235 1.00 88.00 128 GLU A O 1
ATOM 1042 N N . GLN A 1 129 ? 6.057 12.214 0.208 1.00 91.88 129 GLN A N 1
ATOM 1043 C CA . GLN A 1 129 ? 5.623 11.541 -1.017 1.00 91.88 129 GLN A CA 1
ATOM 1044 C C . GLN A 1 129 ? 6.773 10.800 -1.714 1.00 91.88 129 GLN A C 1
ATOM 1046 O O . GLN A 1 129 ? 6.621 9.647 -2.102 1.00 91.88 129 GLN A O 1
ATOM 1051 N N . TYR A 1 130 ? 7.935 11.437 -1.878 1.00 95.88 130 TYR A N 1
ATOM 1052 C CA . TYR A 1 130 ? 9.095 10.817 -2.525 1.00 95.88 130 TYR A CA 1
ATOM 1053 C C . TYR A 1 130 ? 9.662 9.670 -1.698 1.00 95.88 130 TYR A C 1
ATOM 1055 O O . TYR A 1 130 ? 10.100 8.671 -2.266 1.00 95.88 130 TYR A O 1
ATOM 1063 N N . PHE A 1 131 ? 9.627 9.789 -0.370 1.00 94.19 131 PHE A N 1
ATOM 1064 C CA . PHE A 1 131 ? 9.994 8.697 0.519 1.00 94.19 131 PHE A CA 1
ATOM 1065 C C . PHE A 1 131 ? 9.040 7.502 0.367 1.00 94.19 131 PHE A C 1
ATOM 1067 O O . PHE A 1 131 ? 9.522 6.399 0.138 1.00 94.19 131 PHE A O 1
ATOM 1074 N N . SER A 1 132 ? 7.719 7.726 0.389 1.00 91.94 132 SER A N 1
ATOM 1075 C CA . SER A 1 132 ? 6.716 6.670 0.157 1.00 91.94 132 SER A CA 1
ATOM 1076 C C . SER A 1 132 ? 6.921 5.995 -1.195 1.00 91.94 132 SER A C 1
ATOM 1078 O O . SER A 1 132 ? 7.139 4.794 -1.249 1.00 91.94 132 SER A O 1
ATOM 1080 N N . ASN A 1 133 ? 6.999 6.780 -2.273 1.00 96.19 133 ASN A N 1
ATOM 1081 C CA . ASN A 1 133 ? 7.222 6.253 -3.618 1.00 96.19 133 ASN A CA 1
ATOM 1082 C C . ASN A 1 133 ? 8.526 5.448 -3.722 1.00 96.19 133 ASN A C 1
ATOM 1084 O O . ASN A 1 133 ? 8.590 4.471 -4.460 1.00 96.19 133 ASN A O 1
ATOM 1088 N N . THR A 1 134 ? 9.583 5.851 -3.006 1.00 97.38 134 THR A N 1
ATOM 1089 C CA . THR A 1 134 ? 10.832 5.076 -2.966 1.00 97.38 134 THR A CA 1
ATOM 1090 C C . THR A 1 134 ? 10.578 3.682 -2.396 1.00 97.38 134 THR A C 1
ATOM 1092 O O . THR A 1 134 ? 11.016 2.711 -3.001 1.00 97.38 134 THR A O 1
ATOM 1095 N N . LEU A 1 135 ? 9.869 3.579 -1.269 1.00 96.06 135 LEU A N 1
ATOM 1096 C CA . LEU A 1 135 ? 9.527 2.295 -0.652 1.00 96.06 135 LEU A CA 1
ATOM 1097 C C . LEU A 1 135 ? 8.612 1.464 -1.559 1.00 96.06 135 LEU A C 1
ATOM 1099 O O . LEU A 1 135 ? 8.927 0.310 -1.838 1.00 96.06 135 LEU A O 1
ATOM 1103 N N . ASP A 1 136 ? 7.552 2.077 -2.089 1.00 95.56 136 ASP A N 1
ATOM 1104 C CA . ASP A 1 136 ? 6.561 1.408 -2.936 1.00 95.56 136 ASP A CA 1
ATOM 1105 C C . ASP A 1 136 ? 7.219 0.785 -4.176 1.00 95.56 136 ASP A C 1
ATOM 1107 O O . ASP A 1 136 ? 6.998 -0.384 -4.486 1.00 95.56 136 ASP A O 1
ATOM 1111 N N . TYR A 1 137 ? 8.099 1.519 -4.866 1.00 97.88 137 TYR A N 1
ATOM 1112 C CA . TYR A 1 137 ? 8.781 0.984 -6.047 1.00 97.88 137 TYR A CA 1
ATOM 1113 C C . TYR A 1 137 ? 9.845 -0.071 -5.724 1.00 97.88 137 TYR A C 1
ATOM 1115 O O . TYR A 1 137 ? 10.089 -0.939 -6.561 1.00 97.88 137 TYR A O 1
ATOM 1123 N N . LEU A 1 138 ? 10.456 -0.042 -4.534 1.00 98.00 138 LEU A N 1
ATOM 1124 C CA . LEU A 1 138 ? 11.342 -1.122 -4.081 1.00 98.00 138 LEU A CA 1
ATOM 1125 C C . LEU A 1 138 ? 10.551 -2.398 -3.784 1.00 98.00 138 LEU A C 1
ATOM 1127 O O . LEU A 1 138 ? 10.945 -3.466 -4.249 1.00 98.00 138 LEU A O 1
ATOM 1131 N N . ALA A 1 139 ? 9.414 -2.283 -3.096 1.00 95.56 139 ALA A N 1
ATOM 1132 C CA . ALA A 1 139 ? 8.513 -3.406 -2.850 1.00 95.56 139 ALA A CA 1
ATOM 1133 C C . ALA A 1 139 ? 7.994 -3.996 -4.172 1.00 95.56 139 ALA A C 1
ATOM 1135 O O . ALA A 1 139 ? 8.162 -5.185 -4.429 1.00 95.56 139 ALA A O 1
ATOM 1136 N N . MET A 1 140 ? 7.507 -3.151 -5.090 1.00 95.44 140 MET A N 1
ATOM 1137 C CA . MET A 1 140 ? 7.078 -3.593 -6.422 1.00 95.44 140 MET A CA 1
ATOM 1138 C C . MET A 1 140 ? 8.209 -4.263 -7.220 1.00 95.44 140 MET A C 1
ATOM 1140 O O . MET A 1 140 ? 7.950 -5.170 -8.018 1.00 95.44 140 MET A O 1
ATOM 1144 N N . ALA A 1 141 ? 9.460 -3.815 -7.060 1.00 97.44 141 ALA A N 1
ATOM 1145 C CA . ALA A 1 141 ? 10.603 -4.454 -7.704 1.00 97.44 141 ALA A CA 1
ATOM 1146 C C . ALA A 1 141 ? 10.797 -5.887 -7.184 1.00 97.44 141 ALA A C 1
ATOM 1148 O O . ALA A 1 141 ? 11.018 -6.789 -7.997 1.00 97.44 141 ALA A O 1
ATOM 1149 N N . LEU A 1 142 ? 10.660 -6.106 -5.874 1.00 96.44 142 LEU A N 1
ATOM 1150 C CA . LEU A 1 142 ? 10.764 -7.422 -5.237 1.00 96.44 142 LEU A CA 1
ATOM 1151 C C . LEU A 1 142 ? 9.576 -8.335 -5.570 1.00 96.44 142 LEU A C 1
ATOM 1153 O O . LEU A 1 142 ? 9.788 -9.498 -5.898 1.00 96.44 142 LEU A O 1
ATOM 1157 N N . ASP A 1 143 ? 8.353 -7.807 -5.642 1.00 94.19 143 ASP A N 1
ATOM 1158 C CA . ASP A 1 143 ? 7.178 -8.572 -6.098 1.00 94.19 143 ASP A CA 1
ATOM 1159 C C . ASP A 1 143 ? 7.355 -9.096 -7.536 1.00 94.19 143 ASP A C 1
ATOM 1161 O O . ASP A 1 143 ? 6.901 -10.182 -7.930 1.00 94.19 143 ASP A O 1
ATOM 1165 N N . ASN A 1 144 ? 8.043 -8.310 -8.370 1.00 92.94 144 ASN A N 1
ATOM 1166 C CA . ASN A 1 144 ? 8.357 -8.713 -9.732 1.00 92.94 144 ASN A CA 1
ATOM 1167 C C . ASN A 1 144 ? 9.550 -9.676 -9.796 1.00 92.94 144 ASN A C 1
ATOM 1169 O O . ASN A 1 144 ? 9.507 -10.628 -10.578 1.00 92.94 144 ASN A O 1
ATOM 1173 N N . ASN A 1 145 ? 10.562 -9.492 -8.954 1.00 95.44 145 ASN A N 1
ATOM 1174 C CA . ASN A 1 145 ? 11.713 -10.379 -8.842 1.00 95.44 145 ASN A CA 1
ATOM 1175 C C . ASN A 1 145 ? 12.240 -10.396 -7.400 1.00 95.44 145 ASN A C 1
ATOM 1177 O O . ASN A 1 145 ? 13.017 -9.527 -7.005 1.00 95.44 145 ASN A O 1
ATOM 1181 N N . GLU A 1 146 ? 11.878 -11.439 -6.657 1.00 93.62 146 GLU A N 1
ATOM 1182 C CA . GLU A 1 146 ? 12.274 -11.659 -5.259 1.00 93.62 146 GLU A CA 1
ATOM 1183 C C . GLU A 1 146 ? 13.799 -11.762 -5.070 1.00 93.62 146 GLU A C 1
ATOM 1185 O O . GLU A 1 146 ? 14.316 -11.506 -3.990 1.00 93.62 146 GLU A O 1
ATOM 1190 N N . ASN A 1 147 ? 14.546 -12.063 -6.141 1.00 96.00 147 ASN A N 1
ATOM 1191 C CA . ASN A 1 147 ? 16.008 -12.130 -6.134 1.00 96.00 147 ASN A CA 1
ATOM 1192 C C . ASN A 1 147 ? 16.680 -10.799 -6.525 1.00 96.00 147 ASN A C 1
ATOM 1194 O O . ASN A 1 147 ? 17.885 -10.774 -6.806 1.00 96.00 147 ASN A O 1
ATOM 1198 N N . ASN A 1 148 ? 15.939 -9.685 -6.584 1.00 97.25 148 ASN A N 1
ATOM 1199 C CA . ASN A 1 148 ? 16.525 -8.364 -6.799 1.00 97.25 148 ASN A CA 1
ATOM 1200 C C . ASN A 1 148 ? 17.272 -7.887 -5.541 1.00 97.25 148 ASN A C 1
ATOM 1202 O O . ASN A 1 148 ? 16.788 -7.065 -4.766 1.00 97.25 148 ASN A O 1
ATOM 1206 N N . TYR A 1 149 ? 18.497 -8.385 -5.371 1.00 96.81 149 TYR A N 1
ATOM 1207 C CA . TYR A 1 149 ? 19.343 -8.104 -4.209 1.00 96.81 149 TYR A CA 1
ATOM 1208 C C . TYR A 1 149 ? 19.630 -6.609 -4.000 1.00 96.81 149 TYR A C 1
ATOM 1210 O O . TYR A 1 149 ? 19.907 -6.188 -2.880 1.00 96.81 149 TYR A O 1
ATOM 1218 N N . LYS A 1 150 ? 19.594 -5.791 -5.062 1.00 97.75 150 LYS A N 1
ATOM 1219 C CA . LYS A 1 150 ? 19.805 -4.342 -4.941 1.00 97.75 150 LYS A CA 1
ATOM 1220 C C . LYS A 1 150 ? 18.587 -3.664 -4.326 1.00 97.75 150 LYS A C 1
ATOM 1222 O O . LYS A 1 150 ? 18.758 -2.788 -3.481 1.00 97.75 150 LYS A O 1
ATOM 1227 N N . ALA A 1 151 ? 17.388 -4.060 -4.758 1.00 97.50 151 ALA A N 1
ATOM 1228 C CA . ALA A 1 151 ? 16.143 -3.555 -4.199 1.00 97.50 151 ALA A CA 1
ATOM 1229 C C . ALA A 1 151 ? 15.999 -3.978 -2.735 1.00 97.50 151 ALA A C 1
ATOM 1231 O O . ALA A 1 151 ? 15.790 -3.115 -1.887 1.00 97.50 151 ALA A O 1
ATOM 1232 N N . ASP A 1 152 ? 16.229 -5.260 -2.440 1.00 97.19 152 ASP A N 1
ATOM 1233 C CA . ASP A 1 152 ? 16.187 -5.806 -1.079 1.00 97.19 152 ASP A CA 1
ATOM 1234 C C . ASP A 1 152 ? 17.198 -5.108 -0.156 1.00 97.19 152 ASP A C 1
ATOM 1236 O O . ASP A 1 152 ? 16.834 -4.550 0.878 1.00 97.19 152 ASP A O 1
ATOM 1240 N N . SER A 1 153 ? 18.467 -5.022 -0.570 1.00 97.25 153 SER A N 1
ATOM 1241 C CA . SER A 1 153 ? 19.506 -4.370 0.232 1.00 97.25 153 SER A CA 1
ATOM 1242 C C . SER A 1 153 ? 19.206 -2.896 0.509 1.00 97.25 153 SER A C 1
ATOM 1244 O O . SER A 1 153 ? 19.472 -2.427 1.616 1.00 97.25 153 SER A O 1
ATOM 1246 N N . LEU A 1 154 ? 18.684 -2.151 -0.472 1.00 97.56 154 LEU A N 1
ATOM 1247 C CA . LEU A 1 154 ? 18.343 -0.744 -0.272 1.00 97.56 154 LEU A CA 1
ATOM 1248 C C . LEU A 1 154 ? 17.105 -0.581 0.613 1.00 97.56 154 LEU A C 1
ATOM 1250 O O . LEU A 1 154 ? 17.069 0.338 1.429 1.00 97.56 154 LEU A O 1
ATOM 1254 N N . LEU A 1 155 ? 16.106 -1.449 0.457 1.00 95.44 155 LEU A N 1
ATOM 1255 C CA . LEU A 1 155 ? 14.896 -1.423 1.270 1.00 95.44 155 LEU A CA 1
ATOM 1256 C C . LEU A 1 155 ? 15.234 -1.678 2.743 1.00 95.44 155 LEU A C 1
ATOM 1258 O O . LEU A 1 155 ? 14.903 -0.847 3.587 1.00 95.44 155 LEU A O 1
ATOM 1262 N N . ASN A 1 156 ? 16.011 -2.729 3.024 1.00 94.50 156 ASN A N 1
ATOM 1263 C CA . ASN A 1 156 ? 16.489 -3.051 4.371 1.00 94.50 156 ASN A CA 1
ATOM 1264 C C . ASN A 1 156 ? 17.330 -1.914 4.970 1.00 94.50 156 ASN A C 1
ATOM 1266 O O . ASN A 1 156 ? 17.117 -1.527 6.115 1.00 94.50 156 ASN A O 1
ATOM 1270 N N . GLN A 1 157 ? 18.214 -1.288 4.182 1.00 96.12 157 GLN A N 1
ATOM 1271 C CA . GLN A 1 157 ? 18.954 -0.110 4.640 1.00 96.12 157 GLN A CA 1
ATOM 1272 C C . GLN A 1 157 ? 18.016 1.045 5.033 1.00 96.12 157 GLN A C 1
ATOM 1274 O O . GLN A 1 157 ? 18.215 1.683 6.066 1.00 96.12 157 GLN A O 1
ATOM 1279 N N . ILE A 1 158 ? 17.001 1.347 4.214 1.00 95.19 158 ILE A N 1
ATOM 1280 C CA . ILE A 1 158 ? 16.048 2.425 4.514 1.00 95.19 158 ILE A CA 1
ATOM 1281 C C . ILE A 1 158 ? 15.257 2.100 5.784 1.00 95.19 158 ILE A C 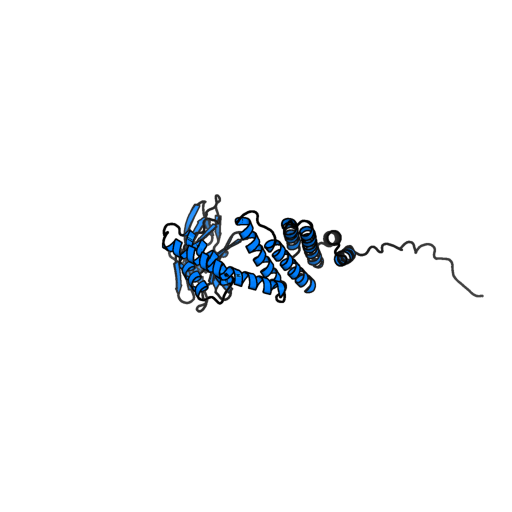1
ATOM 1283 O O . ILE A 1 158 ? 15.045 2.997 6.606 1.00 95.19 158 ILE A O 1
ATOM 1287 N N . TYR A 1 159 ? 14.836 0.848 5.944 1.00 95.00 159 TYR A N 1
ATOM 1288 C CA . TYR A 1 159 ? 14.136 0.369 7.129 1.00 95.00 159 TYR A CA 1
ATOM 1289 C C . TYR A 1 159 ? 14.984 0.552 8.391 1.00 95.00 159 TYR A C 1
ATOM 1291 O O . TYR A 1 159 ? 14.546 1.245 9.315 1.00 95.00 159 TYR A O 1
ATOM 1299 N N . ASP A 1 160 ? 16.229 0.073 8.384 1.00 94.06 160 ASP A N 1
ATOM 1300 C CA . ASP A 1 160 ? 17.171 0.218 9.499 1.00 94.06 160 ASP A CA 1
ATOM 1301 C C . ASP A 1 160 ? 17.410 1.692 9.870 1.00 94.06 160 ASP A C 1
ATOM 1303 O O . ASP A 1 160 ? 17.361 2.076 11.041 1.00 94.06 160 ASP A O 1
ATOM 1307 N N . GLU A 1 161 ? 17.619 2.555 8.871 1.00 95.19 161 GLU A N 1
ATOM 1308 C CA . GLU A 1 161 ? 17.889 3.982 9.080 1.00 95.19 161 GLU A CA 1
ATOM 1309 C C . GLU A 1 161 ? 16.680 4.760 9.629 1.00 95.19 161 GLU A C 1
ATOM 1311 O O . GLU A 1 161 ? 16.850 5.813 10.254 1.00 95.19 161 GLU A O 1
ATOM 1316 N N . ASN A 1 162 ? 15.450 4.291 9.381 1.00 94.69 162 ASN A N 1
ATOM 1317 C CA . ASN A 1 162 ? 14.231 5.047 9.688 1.00 94.69 162 ASN A CA 1
ATOM 1318 C C . ASN A 1 162 ? 13.363 4.434 10.789 1.00 94.69 162 ASN A C 1
ATOM 1320 O O . ASN A 1 162 ? 12.501 5.153 11.309 1.00 94.69 162 ASN A O 1
ATOM 1324 N N . PHE A 1 163 ? 13.598 3.180 11.187 1.00 96.12 163 PHE A N 1
ATOM 1325 C CA . PHE A 1 163 ? 12.822 2.485 12.217 1.00 96.12 163 PHE A CA 1
ATOM 1326 C C . PHE A 1 163 ? 12.673 3.327 13.490 1.00 96.12 163 PHE A C 1
ATOM 1328 O O . PHE A 1 163 ? 11.558 3.707 13.858 1.00 96.12 163 PHE A O 1
ATOM 1335 N N . GLN A 1 164 ? 13.795 3.702 14.117 1.00 96.56 164 GLN A N 1
ATOM 1336 C CA . GLN A 1 164 ? 13.779 4.412 15.400 1.00 96.56 164 GLN A CA 1
ATOM 1337 C C . GLN A 1 164 ? 13.037 5.748 15.298 1.00 96.56 164 GLN A C 1
ATOM 1339 O O . GLN A 1 164 ? 12.264 6.117 16.176 1.00 96.56 164 GLN A O 1
ATOM 1344 N N . LYS A 1 165 ? 13.213 6.461 14.183 1.00 95.38 165 LYS A N 1
ATOM 1345 C CA . LYS A 1 165 ? 12.548 7.741 13.935 1.00 95.38 165 LYS A CA 1
ATOM 1346 C C . LYS A 1 165 ? 11.030 7.591 13.818 1.00 95.38 165 LYS A C 1
ATOM 1348 O O . LYS A 1 165 ? 10.307 8.457 14.315 1.00 95.38 165 LYS A O 1
ATOM 1353 N N . MET A 1 166 ? 10.539 6.550 13.139 1.00 95.94 166 MET A N 1
ATOM 1354 C CA . MET A 1 166 ? 9.098 6.286 13.041 1.00 95.94 166 MET A CA 1
ATOM 1355 C C . MET A 1 166 ? 8.534 5.851 14.389 1.00 95.94 166 MET A C 1
ATOM 1357 O O . MET A 1 166 ? 7.512 6.388 14.820 1.00 95.94 166 MET A O 1
ATOM 1361 N N . TYR A 1 167 ? 9.251 4.976 15.094 1.00 97.94 167 TYR A N 1
ATOM 1362 C CA . TYR A 1 167 ? 8.893 4.550 16.439 1.00 97.94 167 TYR A CA 1
ATOM 1363 C C . TYR A 1 167 ? 8.771 5.746 17.398 1.00 97.94 167 TYR A C 1
ATOM 1365 O O . TYR A 1 167 ? 7.693 5.992 17.941 1.00 97.94 167 TYR A O 1
ATOM 1373 N N . ASP A 1 168 ? 9.814 6.572 17.518 1.00 97.88 168 ASP A N 1
ATOM 1374 C CA . ASP A 1 168 ? 9.842 7.734 18.416 1.00 97.88 168 ASP A CA 1
ATOM 1375 C C . ASP A 1 168 ? 8.717 8.731 18.114 1.00 97.88 168 ASP A C 1
ATOM 1377 O O . ASP A 1 168 ? 8.052 9.232 19.028 1.00 97.88 168 ASP A O 1
ATOM 1381 N N . LYS A 1 169 ? 8.457 9.004 16.827 1.00 97.00 169 LYS A N 1
ATOM 1382 C CA . LYS A 1 169 ? 7.328 9.848 16.409 1.00 97.00 169 LYS A CA 1
ATOM 1383 C C . LYS A 1 169 ? 5.992 9.244 16.832 1.00 97.00 169 LYS A C 1
ATOM 1385 O O . LYS A 1 169 ? 5.159 9.959 17.392 1.00 97.00 169 LYS A O 1
ATOM 1390 N N . GLY A 1 170 ? 5.789 7.953 16.582 1.00 97.62 170 GLY A N 1
ATOM 1391 C CA . GLY A 1 170 ? 4.584 7.226 16.970 1.00 97.62 170 GLY A CA 1
ATOM 1392 C C . GLY A 1 170 ? 4.316 7.306 18.473 1.00 97.62 170 GLY A C 1
ATOM 1393 O O . GLY A 1 170 ? 3.228 7.702 18.896 1.00 97.62 170 GLY A O 1
ATOM 1394 N N . ILE A 1 171 ? 5.344 7.050 19.285 1.00 98.31 171 ILE A N 1
ATOM 1395 C CA . ILE A 1 171 ? 5.287 7.166 20.748 1.00 98.31 171 ILE A CA 1
ATOM 1396 C C . ILE A 1 171 ? 4.997 8.600 21.197 1.00 98.31 171 ILE A C 1
ATOM 1398 O O . ILE A 1 171 ? 4.194 8.813 22.111 1.00 98.31 171 ILE A O 1
ATOM 1402 N N . ALA A 1 172 ? 5.614 9.600 20.564 1.00 97.81 172 ALA A N 1
ATOM 1403 C CA . ALA A 1 172 ? 5.362 11.001 20.880 1.00 97.81 172 ALA A CA 1
ATOM 1404 C C . ALA A 1 172 ? 3.892 11.383 20.638 1.00 97.81 172 ALA A C 1
ATOM 1406 O O . ALA A 1 172 ? 3.270 11.985 21.517 1.00 97.81 172 ALA A O 1
ATOM 1407 N N . PHE A 1 173 ? 3.313 10.987 19.497 1.00 97.62 173 PHE A N 1
ATOM 1408 C CA . PHE A 1 173 ? 1.895 11.212 19.200 1.00 97.62 173 PHE A CA 1
ATOM 1409 C C . PHE A 1 173 ? 0.974 10.467 20.167 1.00 97.62 173 PHE A C 1
ATOM 1411 O O . PHE A 1 173 ? 0.052 11.080 20.703 1.00 97.62 173 PHE A O 1
ATOM 1418 N N . TYR A 1 174 ? 1.262 9.199 20.470 1.00 97.38 174 TYR A N 1
ATOM 1419 C CA . TYR A 1 174 ? 0.486 8.406 21.427 1.00 97.38 174 TYR A CA 1
ATOM 1420 C C . TYR A 1 174 ? 0.466 9.057 22.819 1.00 97.38 174 TYR A C 1
ATOM 1422 O O . TYR A 1 174 ? -0.587 9.259 23.427 1.00 97.38 174 TYR A O 1
ATOM 1430 N N . ASN A 1 175 ? 1.632 9.465 23.323 1.00 96.62 175 ASN A N 1
ATOM 1431 C CA . ASN A 1 175 ? 1.740 10.127 24.623 1.00 96.62 175 ASN A CA 1
ATOM 1432 C C . ASN A 1 175 ? 1.068 11.504 24.641 1.00 96.62 175 ASN A C 1
ATOM 1434 O O . ASN A 1 175 ? 0.540 11.914 25.678 1.00 96.62 175 ASN A O 1
ATOM 1438 N N . ARG A 1 176 ? 1.089 12.222 23.514 1.00 96.75 176 ARG A N 1
ATOM 1439 C CA . ARG A 1 176 ? 0.391 13.498 23.365 1.00 96.75 176 ARG A CA 1
ATOM 1440 C C . ARG A 1 176 ? -1.125 13.303 23.359 1.00 96.75 176 ARG A C 1
ATOM 1442 O O . ARG A 1 176 ? -1.798 14.001 24.108 1.00 96.75 176 ARG A O 1
ATOM 1449 N N . ALA A 1 177 ? -1.639 12.312 22.631 1.00 95.25 177 ALA A N 1
ATOM 1450 C CA . ALA A 1 177 ? -3.060 11.957 22.597 1.00 95.25 177 ALA A CA 1
ATOM 1451 C C . ALA A 1 177 ? -3.612 11.648 24.000 1.00 95.25 177 ALA A C 1
ATOM 1453 O O . ALA A 1 177 ? -4.657 12.157 24.397 1.00 95.25 177 ALA A O 1
ATOM 1454 N N . LYS A 1 178 ? -2.845 10.914 24.820 1.00 94.06 178 LYS A N 1
ATOM 1455 C CA . LYS A 1 178 ? -3.212 10.636 26.220 1.00 94.06 178 LYS A CA 1
ATOM 1456 C C . LYS A 1 178 ? -3.367 11.890 27.088 1.00 94.06 178 LYS A C 1
ATOM 1458 O O . LYS A 1 178 ? -4.117 11.864 28.067 1.00 94.06 178 LYS A O 1
ATOM 1463 N N . LYS A 1 179 ? -2.622 12.958 26.783 1.00 94.19 179 LYS A N 1
ATOM 1464 C CA . LYS A 1 179 ? -2.675 14.242 27.500 1.00 94.19 179 LYS A CA 1
ATOM 1465 C C . LYS A 1 179 ? -3.777 15.145 26.934 1.00 94.19 179 LYS A C 1
ATOM 1467 O O . LYS A 1 179 ? -4.538 15.728 27.699 1.00 94.19 179 LYS A O 1
ATOM 1472 N N . GLU A 1 180 ? -3.881 15.224 25.611 1.00 93.19 180 GLU A N 1
ATOM 1473 C CA . GLU A 1 180 ? -4.840 16.044 24.861 1.00 93.19 180 GLU A CA 1
ATOM 1474 C C . GLU A 1 180 ? -6.103 15.238 24.523 1.00 93.19 180 GLU A C 1
ATOM 1476 O O . GLU A 1 180 ? -6.370 14.910 23.370 1.00 93.19 180 GLU A O 1
ATOM 1481 N N . ARG A 1 181 ? -6.912 14.924 25.544 1.00 84.88 181 ARG A N 1
ATOM 1482 C CA . ARG A 1 181 ? -8.115 14.075 25.399 1.00 84.88 181 ARG A CA 1
ATOM 1483 C C . ARG A 1 181 ? -9.169 14.604 24.416 1.00 84.88 181 ARG A C 1
ATOM 1485 O O . ARG A 1 181 ? -10.057 13.860 24.023 1.00 84.88 181 ARG A O 1
ATOM 1492 N N . ASN A 1 182 ? -9.105 15.882 24.055 1.00 88.06 182 ASN A N 1
ATOM 1493 C CA . ASN A 1 182 ? -10.000 16.524 23.094 1.00 88.06 182 ASN A CA 1
ATOM 1494 C C . ASN A 1 182 ? -9.534 16.391 21.634 1.00 88.06 182 ASN A C 1
ATOM 1496 O O . ASN A 1 182 ? -10.229 16.883 20.749 1.00 88.06 182 ASN A O 1
ATOM 1500 N N . ASN A 1 183 ? -8.383 15.763 21.376 1.00 89.38 183 ASN A N 1
ATOM 1501 C CA . ASN A 1 183 ? -7.835 15.592 20.033 1.00 89.38 183 ASN A CA 1
ATOM 1502 C C . ASN A 1 183 ? -7.518 14.111 19.733 1.00 89.38 183 ASN A C 1
ATOM 1504 O O . ASN A 1 183 ? -6.350 13.705 19.748 1.00 89.38 183 ASN A O 1
ATOM 1508 N N . PRO A 1 184 ? -8.551 13.286 19.475 1.00 87.69 184 PRO A N 1
ATOM 1509 C CA . PRO A 1 184 ? -8.386 11.858 19.205 1.00 87.69 184 PRO A CA 1
ATOM 1510 C C . PRO A 1 184 ? -7.599 11.570 17.911 1.00 87.69 184 PRO A C 1
ATOM 1512 O O . PRO A 1 184 ? -6.965 10.521 17.809 1.00 87.69 184 PRO A O 1
ATOM 1515 N N . ASP A 1 185 ? -7.521 12.517 16.969 1.00 90.75 185 ASP A N 1
ATOM 1516 C CA . ASP A 1 185 ? -6.751 12.381 15.718 1.00 90.75 185 ASP A CA 1
ATOM 1517 C C . ASP A 1 185 ? -5.240 12.199 15.951 1.00 90.75 185 ASP A C 1
ATOM 1519 O O . ASP A 1 185 ? -4.507 11.692 15.093 1.00 90.75 185 ASP A O 1
ATOM 1523 N N . LEU A 1 186 ? -4.747 12.561 17.140 1.00 94.62 186 LEU A N 1
ATOM 1524 C CA . LEU A 1 186 ? -3.373 12.266 17.541 1.00 94.62 186 LEU A CA 1
ATOM 1525 C C . LEU A 1 186 ? -3.116 10.755 17.642 1.00 94.62 186 LEU A C 1
ATOM 1527 O O . LEU A 1 186 ? -2.009 10.322 17.324 1.00 94.62 186 LEU A O 1
ATOM 1531 N N . TYR A 1 187 ? -4.115 9.942 18.008 1.00 95.81 187 TYR A N 1
ATOM 1532 C CA . TYR A 1 187 ? -3.982 8.484 17.965 1.00 95.81 187 TYR A CA 1
ATOM 1533 C C . TYR A 1 187 ? -3.914 7.958 16.529 1.00 95.81 187 TYR A C 1
ATOM 1535 O O . TYR A 1 187 ? -3.102 7.081 16.257 1.00 95.81 187 TYR A O 1
ATOM 1543 N N . LEU A 1 188 ? -4.670 8.537 15.589 1.00 93.69 188 LEU A N 1
ATOM 1544 C CA . LEU A 1 188 ? -4.561 8.185 14.164 1.00 93.69 188 LEU A CA 1
ATOM 1545 C C . LEU A 1 188 ? -3.158 8.499 13.618 1.00 93.69 188 LEU A C 1
ATOM 1547 O O . LEU A 1 188 ? -2.566 7.712 12.880 1.00 93.69 188 LEU A O 1
ATOM 1551 N N . SER A 1 189 ? -2.589 9.634 14.036 1.00 94.44 189 SER A N 1
ATOM 1552 C CA . SER A 1 189 ? -1.206 9.995 13.704 1.00 94.44 189 SER A CA 1
ATOM 1553 C C . SER A 1 189 ? -0.196 9.017 14.310 1.00 94.44 189 SER A C 1
ATOM 1555 O O . SER A 1 189 ? 0.761 8.639 13.633 1.00 94.44 189 SER A O 1
ATOM 1557 N N . ALA A 1 190 ? -0.407 8.594 15.560 1.00 97.00 190 ALA A N 1
ATOM 1558 C CA . ALA A 1 190 ? 0.423 7.591 16.221 1.00 97.00 190 ALA A CA 1
ATOM 1559 C C . ALA A 1 190 ? 0.359 6.236 15.504 1.00 97.00 190 ALA A C 1
ATOM 1561 O O . ALA A 1 190 ? 1.406 5.649 15.240 1.00 97.00 190 ALA A O 1
ATOM 1562 N N . GLU A 1 191 ? -0.840 5.776 15.133 1.00 96.25 191 GLU A N 1
ATOM 1563 C CA . GLU A 1 191 ? -1.045 4.499 14.445 1.00 96.25 191 GLU A CA 1
ATOM 1564 C C . GLU A 1 191 ? -0.290 4.474 13.120 1.00 96.25 191 GLU A C 1
ATOM 1566 O O . GLU A 1 191 ? 0.426 3.516 12.846 1.00 96.25 191 GLU A O 1
ATOM 1571 N N . ARG A 1 192 ? -0.373 5.557 12.336 1.00 93.31 192 ARG A N 1
ATOM 1572 C CA . ARG A 1 192 ? 0.351 5.683 11.065 1.00 93.31 192 ARG A CA 1
ATOM 1573 C C . ARG A 1 192 ? 1.857 5.461 11.233 1.00 93.31 192 ARG A C 1
ATOM 1575 O O . ARG A 1 192 ? 2.443 4.684 10.488 1.00 93.31 192 ARG A O 1
ATOM 1582 N N . TYR A 1 193 ? 2.480 6.132 12.203 1.00 95.56 193 TYR A N 1
ATOM 1583 C CA . TYR A 1 193 ? 3.925 6.025 12.424 1.00 95.56 193 TYR A CA 1
ATOM 1584 C C . TYR A 1 193 ? 4.337 4.691 13.056 1.00 95.56 193 TYR A C 1
ATOM 1586 O O . TYR A 1 193 ? 5.371 4.142 12.691 1.00 95.56 193 TYR A O 1
ATOM 1594 N N . LEU A 1 194 ? 3.533 4.141 13.970 1.00 97.75 194 LEU A N 1
ATOM 1595 C CA . LEU A 1 194 ? 3.810 2.838 14.581 1.00 97.75 194 LEU A CA 1
ATOM 1596 C C . LEU A 1 194 ? 3.623 1.691 13.584 1.00 97.75 194 LEU A C 1
ATOM 1598 O O . LEU A 1 194 ? 4.412 0.754 13.608 1.00 97.75 194 LEU A O 1
ATOM 1602 N N . LYS A 1 195 ? 2.650 1.786 12.666 1.00 95.44 195 LYS A N 1
ATOM 1603 C CA . LYS A 1 195 ? 2.496 0.835 11.557 1.00 95.44 195 LYS A CA 1
ATOM 1604 C C . LYS A 1 195 ? 3.749 0.821 10.681 1.00 95.44 195 LYS A C 1
ATOM 1606 O O . LYS A 1 195 ? 4.283 -0.249 10.431 1.00 95.44 195 LYS A O 1
ATOM 1611 N N . GLN A 1 196 ? 4.256 1.995 10.295 1.00 93.19 196 GLN A N 1
ATOM 1612 C CA . GLN A 1 196 ? 5.513 2.101 9.542 1.00 93.19 196 GLN A CA 1
ATOM 1613 C C . GLN A 1 196 ? 6.717 1.569 10.330 1.00 93.19 196 GLN A C 1
ATOM 1615 O O . GLN A 1 196 ? 7.583 0.921 9.762 1.00 93.19 196 GLN A O 1
ATOM 1620 N N . ALA A 1 197 ? 6.782 1.808 11.643 1.00 96.69 197 ALA A N 1
ATOM 1621 C CA . ALA A 1 197 ? 7.856 1.260 12.471 1.00 96.69 197 ALA A CA 1
ATOM 1622 C C . ALA A 1 197 ? 7.831 -0.279 12.501 1.00 96.69 197 ALA A C 1
ATOM 1624 O O . ALA A 1 197 ? 8.877 -0.901 12.364 1.00 96.69 197 ALA A O 1
ATOM 1625 N N . VAL A 1 198 ? 6.652 -0.892 12.640 1.00 95.81 198 VAL A N 1
ATOM 1626 C CA . VAL A 1 198 ? 6.501 -2.357 12.581 1.00 95.81 198 VAL A CA 1
ATOM 1627 C C . VAL A 1 198 ? 6.825 -2.895 11.186 1.00 95.81 198 VAL A C 1
ATOM 1629 O O . VAL A 1 198 ? 7.451 -3.938 11.080 1.00 95.81 198 VAL A O 1
ATOM 1632 N N . GLU A 1 199 ? 6.471 -2.178 10.119 1.00 92.62 199 GLU A N 1
ATOM 1633 C CA . GLU A 1 199 ? 6.871 -2.549 8.754 1.00 92.62 199 GLU A CA 1
ATOM 1634 C C . GLU A 1 199 ? 8.400 -2.547 8.590 1.00 92.62 199 GLU A C 1
ATOM 1636 O O . GLU A 1 199 ? 8.960 -3.473 8.013 1.00 92.62 199 GLU A O 1
ATOM 1641 N N . PHE A 1 200 ? 9.087 -1.546 9.149 1.00 94.12 200 PHE A N 1
ATOM 1642 C CA . PHE A 1 200 ? 10.547 -1.432 9.052 1.00 94.12 200 PHE A CA 1
ATOM 1643 C C . PHE A 1 200 ? 11.281 -2.437 9.947 1.00 94.12 200 PHE A C 1
ATOM 1645 O O . PHE A 1 200 ? 12.421 -2.793 9.674 1.00 94.12 200 PHE A O 1
ATOM 1652 N N . ASN A 1 201 ? 10.655 -2.886 11.034 1.00 95.62 201 ASN A N 1
ATOM 1653 C CA . ASN A 1 201 ? 11.200 -3.924 11.898 1.00 95.62 201 ASN A CA 1
ATOM 1654 C C . ASN A 1 201 ? 10.068 -4.748 12.515 1.00 95.62 201 ASN A C 1
ATOM 1656 O O . ASN A 1 201 ? 9.614 -4.481 13.635 1.00 95.62 201 ASN A O 1
ATOM 1660 N N . SER A 1 202 ? 9.658 -5.792 11.796 1.00 92.19 202 SER A N 1
ATOM 1661 C CA . SER A 1 202 ? 8.572 -6.684 12.212 1.00 92.19 202 SER A CA 1
ATOM 1662 C C . SER A 1 202 ? 8.926 -7.548 13.423 1.00 92.19 202 SER A C 1
ATOM 1664 O O . SER A 1 202 ? 8.050 -8.167 14.007 1.00 92.19 202 SER A O 1
ATOM 1666 N N . ALA A 1 203 ? 10.200 -7.606 13.824 1.00 94.62 203 ALA A N 1
ATOM 1667 C CA . ALA A 1 203 ? 10.633 -8.310 15.030 1.00 94.62 203 ALA A CA 1
ATOM 1668 C C . ALA A 1 203 ? 10.586 -7.423 16.291 1.00 94.62 203 ALA A C 1
ATOM 1670 O O . ALA A 1 203 ? 10.902 -7.884 17.390 1.00 94.62 203 ALA A O 1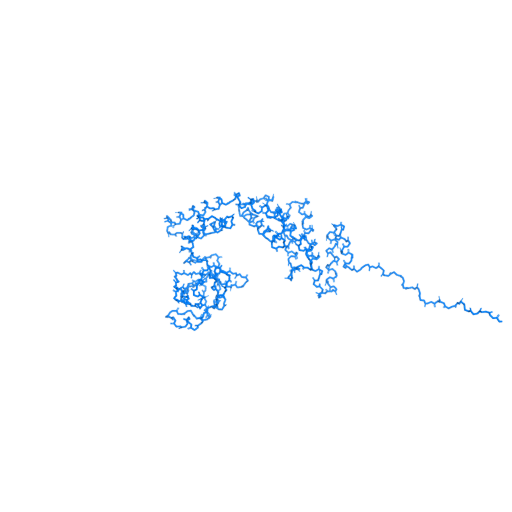
ATOM 1671 N N . SER A 1 204 ? 10.231 -6.138 16.164 1.00 96.62 204 SER A N 1
ATOM 1672 C CA . SER A 1 204 ? 10.167 -5.224 17.304 1.00 96.62 204 SER A CA 1
ATOM 1673 C C . SER A 1 204 ? 8.891 -5.425 18.129 1.00 96.62 204 SER A C 1
ATOM 1675 O O . SER A 1 204 ? 7.878 -4.756 17.916 1.00 96.62 204 SER A O 1
ATOM 1677 N N . GLU A 1 205 ? 8.976 -6.273 19.160 1.00 96.81 205 GLU A N 1
ATOM 1678 C CA . GLU A 1 205 ? 7.882 -6.495 20.123 1.00 96.81 205 GLU A CA 1
ATOM 1679 C C . GLU A 1 205 ? 7.370 -5.185 20.753 1.00 96.81 205 GLU A C 1
ATOM 1681 O O . GLU A 1 205 ? 6.190 -5.044 21.085 1.00 96.81 205 GLU A O 1
ATOM 1686 N N . GLU A 1 206 ? 8.252 -4.197 20.943 1.00 97.12 206 GLU A N 1
ATOM 1687 C CA . GLU A 1 206 ? 7.874 -2.910 21.525 1.00 97.12 206 GLU A CA 1
ATOM 1688 C C . GLU A 1 206 ? 7.034 -2.067 20.555 1.00 97.12 206 GLU A C 1
ATOM 1690 O O . GLU A 1 206 ? 6.003 -1.516 20.962 1.00 97.12 206 GLU A O 1
ATOM 1695 N N . ALA A 1 207 ? 7.425 -2.004 19.277 1.00 97.31 207 ALA A N 1
ATOM 1696 C CA . ALA A 1 207 ? 6.663 -1.309 18.244 1.00 97.31 207 ALA A CA 1
ATOM 1697 C C . ALA A 1 207 ? 5.281 -1.948 18.055 1.00 97.31 207 ALA A C 1
ATOM 1699 O O . ALA A 1 207 ? 4.274 -1.235 18.086 1.00 97.31 207 ALA A O 1
ATOM 1700 N N . GLU A 1 208 ? 5.212 -3.280 17.977 1.00 96.38 208 GLU A N 1
ATOM 1701 C CA . GLU A 1 208 ? 3.949 -4.022 17.881 1.00 96.38 208 GLU A CA 1
ATOM 1702 C C . GLU A 1 208 ? 3.044 -3.777 19.091 1.00 96.38 208 GLU A C 1
ATOM 1704 O O . GLU A 1 208 ? 1.857 -3.467 18.952 1.00 96.38 208 GLU A O 1
ATOM 1709 N N . LYS A 1 209 ? 3.606 -3.823 20.303 1.00 97.56 209 LYS A N 1
ATOM 1710 C CA . LYS A 1 209 ? 2.868 -3.545 21.541 1.00 97.56 209 LYS A CA 1
ATOM 1711 C C . LYS A 1 209 ? 2.257 -2.148 21.546 1.00 97.56 209 LYS A C 1
ATOM 1713 O O . LYS A 1 209 ? 1.128 -1.975 22.017 1.00 97.56 209 LYS A O 1
ATOM 1718 N N . TYR A 1 210 ? 2.987 -1.130 21.092 1.00 97.69 210 TYR A N 1
ATOM 1719 C CA . TYR A 1 210 ? 2.448 0.229 21.022 1.00 97.69 210 TYR A CA 1
ATOM 1720 C C . TYR A 1 210 ? 1.473 0.418 19.863 1.00 97.69 210 TYR A C 1
ATOM 1722 O O . TYR A 1 210 ? 0.492 1.147 20.036 1.00 97.69 210 TYR A O 1
ATOM 1730 N N . LEU A 1 211 ? 1.675 -0.260 18.733 1.00 97.62 211 LEU A N 1
ATOM 1731 C CA . LEU A 1 211 ? 0.705 -0.292 17.644 1.00 97.62 211 LEU A CA 1
ATOM 1732 C C . LEU A 1 211 ? -0.626 -0.887 18.124 1.00 97.62 211 LEU A C 1
ATOM 1734 O O . LEU A 1 211 ? -1.657 -0.237 17.983 1.00 97.62 211 LEU A O 1
ATOM 1738 N N . SER A 1 212 ? -0.599 -2.041 18.798 1.00 96.62 212 SER A N 1
ATOM 1739 C CA . SER A 1 212 ? -1.777 -2.681 19.406 1.00 96.62 212 SER A CA 1
ATOM 1740 C C . SER A 1 212 ? -2.491 -1.753 20.396 1.00 96.62 212 SER A C 1
ATOM 1742 O O . SER A 1 212 ? -3.703 -1.543 20.316 1.00 96.62 212 SER A O 1
ATOM 1744 N N . LYS A 1 213 ? -1.746 -1.110 21.309 1.00 96.94 213 LYS A N 1
ATOM 1745 C CA . LYS A 1 213 ? -2.318 -0.115 22.235 1.00 96.94 213 LYS A CA 1
ATOM 1746 C C . LYS A 1 213 ? -2.972 1.050 21.503 1.00 96.94 213 LYS A C 1
ATOM 1748 O O . LYS A 1 213 ? -4.019 1.508 21.935 1.00 96.94 213 LYS A O 1
ATOM 1753 N N . THR A 1 214 ? -2.359 1.528 20.427 1.00 97.12 214 THR A N 1
ATOM 1754 C CA . THR A 1 214 ? -2.900 2.642 19.647 1.00 97.12 214 THR A CA 1
ATOM 1755 C C . THR A 1 214 ? -4.157 2.220 18.891 1.00 97.12 214 THR A C 1
ATOM 1757 O O . THR A 1 214 ? -5.141 2.949 18.927 1.00 97.12 214 THR A O 1
ATOM 1760 N N . ARG A 1 215 ? -4.185 1.011 18.315 1.00 96.38 215 ARG A N 1
ATOM 1761 C CA . ARG A 1 215 ? -5.367 0.436 17.651 1.00 96.38 215 ARG A CA 1
ATOM 1762 C C . ARG A 1 215 ? -6.577 0.316 18.575 1.00 96.38 215 ARG A C 1
ATOM 1764 O O . ARG A 1 215 ? -7.695 0.562 18.138 1.00 96.38 215 ARG A O 1
ATOM 1771 N N . LYS A 1 216 ? -6.372 0.033 19.870 1.00 95.12 216 LYS A N 1
ATOM 1772 C CA . LYS A 1 216 ? -7.463 0.050 20.875 1.00 95.12 216 LYS A CA 1
ATOM 1773 C C . LYS A 1 216 ? -8.148 1.406 20.966 1.00 95.12 216 LYS A C 1
ATOM 1775 O O . LYS A 1 216 ? -9.343 1.464 21.219 1.00 95.12 216 LYS A O 1
ATOM 1780 N N . GLU A 1 217 ? -7.389 2.474 20.765 1.00 94.75 217 GL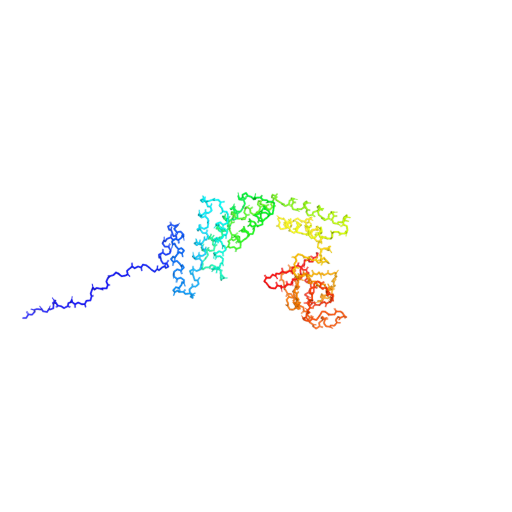U A N 1
ATOM 1781 C CA . GLU A 1 217 ? -7.893 3.840 20.827 1.00 94.75 217 GLU A CA 1
ATOM 1782 C C . GLU A 1 217 ? -8.458 4.284 19.467 1.00 94.75 217 GLU A C 1
ATOM 1784 O O . GLU A 1 217 ? -9.445 5.012 19.430 1.00 94.75 217 GLU A O 1
ATOM 1789 N N . THR A 1 218 ? -7.884 3.838 18.339 1.00 95.06 218 THR A N 1
ATOM 1790 C CA . THR A 1 218 ? -8.289 4.281 16.988 1.00 95.06 218 THR A CA 1
ATOM 1791 C C . THR A 1 218 ? -9.434 3.505 16.355 1.00 95.06 218 THR A C 1
ATOM 1793 O O . THR A 1 218 ? -10.102 4.031 15.453 1.00 95.06 218 THR A O 1
ATOM 1796 N N . ILE A 1 219 ? -9.699 2.282 16.820 1.00 95.06 219 ILE A N 1
ATOM 1797 C CA . ILE A 1 219 ? -10.767 1.432 16.285 1.00 95.06 219 ILE A CA 1
ATOM 1798 C C . ILE A 1 219 ? -12.147 2.105 16.379 1.00 95.06 219 ILE A C 1
ATOM 1800 O O . ILE A 1 219 ? -12.935 2.012 15.439 1.00 95.06 219 ILE A O 1
ATOM 1804 N N . GLY A 1 220 ? -12.390 2.880 17.442 1.00 94.19 220 GLY A N 1
ATOM 1805 C CA . GLY A 1 220 ? -13.622 3.646 17.665 1.00 94.19 220 GLY A CA 1
ATOM 1806 C C . GLY A 1 220 ? -13.642 5.061 17.066 1.00 94.19 220 GLY A C 1
ATOM 1807 O O . GLY A 1 220 ? -14.637 5.765 17.221 1.00 94.19 220 GLY A O 1
ATOM 1808 N N . ILE A 1 221 ? -12.581 5.508 16.383 1.00 93.81 221 ILE A N 1
ATOM 1809 C CA . ILE A 1 221 ? -12.485 6.875 15.835 1.00 93.81 221 ILE A CA 1
ATOM 1810 C C . ILE A 1 221 ? -12.953 6.906 14.375 1.00 93.81 221 ILE A C 1
ATOM 1812 O O . ILE A 1 221 ? -12.418 6.180 13.538 1.00 93.81 221 ILE A O 1
ATOM 1816 N N . LEU A 1 222 ? -13.882 7.799 14.033 1.00 92.62 222 LEU A N 1
ATOM 1817 C CA . LEU A 1 222 ? -14.235 8.096 12.639 1.00 92.62 222 LEU A CA 1
ATOM 1818 C C . LEU A 1 222 ? -13.153 8.962 11.979 1.00 92.62 222 LEU A C 1
ATOM 1820 O O . LEU A 1 222 ? -12.726 9.974 12.525 1.00 92.62 222 LEU A O 1
ATOM 1824 N N . GLN A 1 223 ? -12.722 8.575 10.783 1.00 87.19 223 GLN A N 1
ATOM 1825 C CA . GLN A 1 223 ? -11.729 9.294 9.983 1.00 87.19 223 GLN A CA 1
ATOM 1826 C C . GLN A 1 223 ? -12.424 10.258 9.011 1.00 87.19 223 GLN A C 1
ATOM 1828 O O . GLN A 1 223 ? -12.999 9.824 8.013 1.00 87.19 223 GLN A O 1
ATOM 1833 N N . SER A 1 224 ? -12.382 11.559 9.298 1.00 83.44 224 SER A N 1
ATOM 1834 C CA . SER A 1 224 ? -13.111 12.603 8.552 1.00 83.44 224 SER A CA 1
ATOM 1835 C C . SER A 1 224 ? -12.497 12.985 7.200 1.00 83.44 224 SER A C 1
ATOM 1837 O O . SER A 1 224 ? -13.086 13.749 6.438 1.00 83.44 224 SER A O 1
ATOM 1839 N N . ASN A 1 225 ? -11.316 12.456 6.880 1.00 81.19 225 ASN A N 1
ATOM 1840 C CA . ASN A 1 225 ? -10.611 12.690 5.620 1.00 81.19 225 ASN A CA 1
ATOM 1841 C C . ASN A 1 225 ? -11.114 11.817 4.455 1.00 81.19 225 ASN A C 1
ATOM 1843 O O . ASN A 1 225 ? -10.630 11.983 3.335 1.00 81.19 225 ASN A O 1
ATOM 1847 N N . TYR A 1 226 ? -12.073 10.917 4.694 1.00 81.75 226 TYR A N 1
ATOM 1848 C CA . TYR A 1 226 ? -12.716 10.100 3.664 1.00 81.75 226 TYR A CA 1
ATOM 1849 C C . TYR A 1 226 ? -14.198 10.474 3.509 1.00 81.75 226 TYR A C 1
ATOM 1851 O O . TYR A 1 226 ? -14.859 10.714 4.519 1.00 81.75 226 TYR A O 1
ATOM 1859 N N . PRO A 1 227 ? -14.752 10.493 2.275 1.00 86.62 227 PRO A N 1
ATOM 1860 C CA . PRO A 1 227 ? -16.177 10.765 2.042 1.00 86.62 227 PRO A CA 1
ATOM 1861 C C . PRO A 1 227 ? -17.104 9.828 2.827 1.00 86.62 227 PRO A C 1
ATOM 1863 O O . PRO A 1 227 ? -18.111 10.268 3.380 1.00 86.62 227 PRO A O 1
ATOM 1866 N N . PHE A 1 228 ? -16.725 8.553 2.912 1.00 91.44 228 PHE A N 1
ATOM 1867 C CA . PHE A 1 228 ? -17.335 7.546 3.769 1.00 91.44 228 PHE A CA 1
ATOM 1868 C C . PHE A 1 228 ? -16.340 7.147 4.857 1.00 91.44 228 PHE A C 1
ATOM 1870 O O . PHE A 1 228 ? -15.171 6.903 4.565 1.00 91.44 228 PHE A O 1
ATOM 1877 N N . SER A 1 229 ? -16.800 7.057 6.101 1.00 93.06 229 SER A N 1
ATOM 1878 C CA . SER A 1 229 ? -15.978 6.624 7.225 1.00 93.06 229 SER A CA 1
ATOM 1879 C C . SER A 1 229 ? -16.764 5.710 8.143 1.00 93.06 229 SER A C 1
ATOM 1881 O O . SER A 1 229 ? -17.974 5.880 8.301 1.00 93.06 229 SER A O 1
ATOM 1883 N N . PHE A 1 230 ? -16.067 4.781 8.784 1.00 95.38 230 PHE A N 1
ATOM 1884 C CA . PHE A 1 230 ? -16.657 3.916 9.791 1.00 95.38 230 PHE A CA 1
ATOM 1885 C C . PHE A 1 230 ? -15.723 3.715 10.977 1.00 95.38 230 PHE A C 1
ATOM 1887 O O . PHE A 1 230 ? -14.505 3.895 10.880 1.00 95.38 230 PHE A O 1
ATOM 1894 N N . CYS A 1 231 ? -16.305 3.336 12.106 1.00 96.00 231 CYS A N 1
ATOM 1895 C CA . CYS A 1 231 ? -15.575 2.878 13.272 1.00 96.00 231 CYS A CA 1
ATOM 1896 C C . CYS A 1 231 ? -16.293 1.699 13.932 1.00 96.00 231 CYS A C 1
ATOM 1898 O O . CYS A 1 231 ? -17.446 1.389 13.626 1.00 96.00 231 CYS A O 1
ATOM 1900 N N . VAL A 1 232 ? -15.565 1.027 14.818 1.00 97.19 232 VAL A N 1
ATOM 1901 C CA . VAL A 1 232 ? -16.045 -0.102 15.611 1.00 97.19 232 VAL A CA 1
ATOM 1902 C C . VAL A 1 232 ? -15.931 0.306 17.080 1.00 97.19 232 VAL A C 1
ATOM 1904 O O . VAL A 1 232 ? -14.868 0.138 17.681 1.00 97.19 232 VAL A O 1
ATOM 1907 N N . PRO A 1 233 ? -16.983 0.910 17.667 1.00 93.38 233 PRO A N 1
ATOM 1908 C CA . PRO A 1 233 ? -16.956 1.320 19.068 1.00 93.38 233 PRO A CA 1
ATOM 1909 C C . PRO A 1 233 ? -16.729 0.148 20.025 1.00 93.38 233 PRO A C 1
ATOM 1911 O O . PRO A 1 233 ? -16.120 0.321 21.081 1.00 93.38 233 PRO A O 1
ATOM 1914 N N . ASN A 1 234 ? -17.223 -1.039 19.666 1.00 95.06 234 ASN A N 1
ATOM 1915 C CA . ASN A 1 234 ? -17.124 -2.238 20.481 1.00 95.06 234 ASN A CA 1
ATOM 1916 C C . ASN A 1 234 ? -17.344 -3.501 19.631 1.00 95.06 234 ASN A C 1
ATOM 1918 O O . ASN A 1 234 ? -17.953 -3.460 18.563 1.00 95.06 234 ASN A O 1
ATOM 1922 N N . TYR A 1 235 ? -16.845 -4.638 20.106 1.00 95.44 235 TYR A N 1
ATOM 1923 C CA . TYR A 1 235 ? -17.073 -5.935 19.479 1.00 95.44 235 TYR A CA 1
ATOM 1924 C C . TYR A 1 235 ? -16.999 -7.063 20.510 1.00 95.44 235 TYR A C 1
ATOM 1926 O O . TYR A 1 235 ? -16.337 -6.960 21.543 1.00 95.44 235 TYR A O 1
ATOM 1934 N N . GLN A 1 236 ? -17.659 -8.180 20.217 1.00 95.06 236 GLN A N 1
ATOM 1935 C CA . GLN A 1 236 ? -17.664 -9.362 21.067 1.00 95.06 236 GLN A CA 1
ATOM 1936 C C . GLN A 1 236 ? -17.614 -10.641 20.231 1.00 95.06 236 GLN A C 1
ATOM 1938 O O . GLN A 1 236 ? -18.470 -10.877 19.383 1.00 95.06 236 GLN A O 1
ATOM 1943 N N . LYS A 1 237 ? -16.665 -11.531 20.537 1.00 92.50 237 LYS A N 1
ATOM 1944 C CA . LYS A 1 237 ? -16.635 -12.893 19.988 1.00 92.50 237 LYS A CA 1
ATOM 1945 C C . LYS A 1 237 ? -17.345 -13.862 20.939 1.00 92.50 237 LYS A C 1
ATOM 1947 O O . LYS A 1 237 ? -16.959 -13.982 22.101 1.00 92.50 237 LYS A O 1
ATOM 1952 N N . LYS A 1 238 ? -18.363 -14.580 20.455 1.00 91.69 238 LYS A N 1
ATOM 1953 C CA . LYS A 1 238 ? -19.016 -15.700 21.1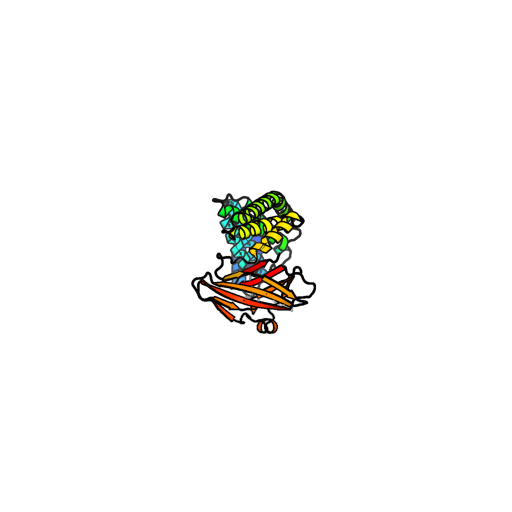57 1.00 91.69 238 LYS A CA 1
ATOM 1954 C C . LYS A 1 238 ? -18.947 -16.941 20.273 1.00 91.69 238 LYS A C 1
ATOM 1956 O O . LYS A 1 238 ? -19.604 -17.003 19.239 1.00 91.69 238 LYS A O 1
ATOM 1961 N N . ALA A 1 239 ? -18.167 -17.936 20.695 1.00 89.88 239 ALA A N 1
ATOM 1962 C CA . ALA A 1 239 ? -17.883 -19.134 19.903 1.00 89.88 239 ALA A CA 1
ATOM 1963 C C . ALA A 1 239 ? -17.365 -18.779 18.492 1.00 89.88 239 ALA A C 1
ATOM 1965 O O . ALA A 1 239 ? -16.296 -18.184 18.366 1.00 89.88 239 ALA A O 1
ATOM 1966 N N . ASN A 1 240 ? -18.108 -19.144 17.450 1.00 94.62 240 ASN A N 1
ATOM 1967 C CA . ASN A 1 240 ? -17.795 -18.885 16.047 1.00 94.62 240 ASN A CA 1
ATOM 1968 C C . ASN A 1 240 ? -18.541 -17.664 15.480 1.00 94.62 240 ASN A C 1
ATOM 1970 O O . ASN A 1 240 ? -18.738 -17.585 14.272 1.00 94.62 240 ASN A O 1
ATOM 1974 N N . ILE A 1 241 ? -19.017 -16.747 16.327 1.00 96.56 241 ILE A N 1
ATOM 1975 C CA . ILE A 1 241 ? -19.698 -15.527 15.886 1.00 96.56 241 ILE A CA 1
ATOM 1976 C C . ILE A 1 241 ? -18.997 -14.311 16.482 1.00 96.56 241 ILE A C 1
ATOM 1978 O O . ILE A 1 241 ? -18.718 -14.271 17.683 1.00 96.56 241 ILE A O 1
ATOM 1982 N N . VAL A 1 242 ? -18.721 -13.321 15.641 1.00 97.25 242 VAL A N 1
ATOM 1983 C CA . VAL A 1 242 ? -18.230 -12.000 16.038 1.00 97.25 242 VAL A CA 1
ATOM 1984 C C . VAL A 1 242 ? -19.362 -11.004 15.838 1.00 97.25 242 VAL A C 1
ATOM 1986 O O . VAL A 1 242 ? -19.860 -10.854 14.727 1.00 97.25 242 VAL A O 1
ATOM 1989 N N . TYR A 1 243 ? -19.758 -10.340 16.916 1.00 97.12 243 TYR A N 1
ATOM 1990 C CA . TYR A 1 243 ? -20.718 -9.242 16.918 1.00 97.12 243 TYR A CA 1
ATOM 1991 C C . TYR A 1 243 ? -19.948 -7.930 16.985 1.00 97.12 243 TYR A C 1
ATOM 1993 O O . TYR A 1 243 ? -19.052 -7.797 17.820 1.00 97.12 243 TYR A O 1
ATOM 2001 N N . ILE A 1 244 ? -20.273 -6.984 16.115 1.00 97.75 244 ILE A N 1
ATOM 2002 C CA . ILE A 1 244 ? -19.603 -5.689 16.019 1.00 97.75 244 ILE A CA 1
ATOM 2003 C C . ILE A 1 244 ? -20.661 -4.603 16.164 1.00 97.75 244 ILE A C 1
ATOM 2005 O O . ILE A 1 244 ? -21.616 -4.568 15.387 1.00 97.75 244 ILE A O 1
ATOM 2009 N N . ASP A 1 245 ? -20.462 -3.718 17.139 1.00 97.00 245 ASP A N 1
ATOM 2010 C CA . ASP A 1 245 ? -21.117 -2.417 17.142 1.00 97.00 245 ASP A CA 1
ATOM 2011 C C . ASP A 1 245 ? -20.402 -1.575 16.084 1.00 97.00 245 ASP A C 1
ATOM 2013 O O . ASP A 1 245 ? -19.170 -1.490 16.060 1.00 97.00 245 ASP A O 1
ATOM 2017 N N . PHE A 1 246 ? -21.169 -1.011 15.164 1.00 96.50 246 PHE A N 1
ATOM 2018 C CA . PHE A 1 246 ? -20.674 -0.387 13.951 1.00 96.50 246 PHE A CA 1
ATOM 2019 C C . PHE A 1 246 ? -21.291 1.001 13.824 1.00 96.50 246 PHE A C 1
ATOM 2021 O O . PHE A 1 246 ? -22.499 1.179 13.973 1.00 96.50 246 PHE A O 1
ATOM 2028 N N . THR A 1 247 ? -20.457 1.991 13.537 1.00 96.62 247 THR A N 1
ATOM 2029 C CA . THR A 1 247 ? -20.907 3.359 13.280 1.00 96.62 247 THR A CA 1
ATOM 2030 C C . THR A 1 247 ? -20.365 3.786 11.935 1.00 96.62 247 THR A C 1
ATOM 2032 O O . THR A 1 247 ? -19.168 3.656 11.675 1.00 96.62 247 THR A O 1
ATOM 2035 N N . ILE A 1 248 ? -21.234 4.334 11.092 1.00 95.94 248 ILE A N 1
ATOM 2036 C CA . ILE A 1 248 ? -20.869 4.888 9.790 1.00 95.94 248 ILE A CA 1
ATOM 2037 C C . ILE A 1 248 ? -21.264 6.352 9.710 1.00 95.94 248 ILE A C 1
ATOM 2039 O O . ILE A 1 248 ? -22.311 6.758 10.214 1.00 95.94 248 ILE A O 1
ATOM 2043 N N . GLN A 1 249 ? -20.439 7.147 9.038 1.00 95.62 249 GLN A N 1
ATOM 2044 C CA . GLN A 1 249 ? -20.710 8.554 8.793 1.00 95.62 249 GLN A CA 1
ATOM 2045 C C . GLN A 1 249 ? -20.380 8.934 7.352 1.00 95.62 249 GLN A C 1
ATOM 2047 O O . GLN A 1 249 ? -19.327 8.591 6.811 1.00 95.62 249 GLN A O 1
ATOM 2052 N N . ASN A 1 250 ? -21.290 9.696 6.752 1.00 95.38 250 ASN A N 1
ATOM 2053 C CA . ASN A 1 250 ? -21.085 10.322 5.457 1.00 95.38 250 ASN A CA 1
ATOM 2054 C C . ASN A 1 250 ? -20.510 11.733 5.651 1.00 95.38 250 ASN A C 1
ATOM 2056 O O . ASN A 1 250 ? -21.228 12.648 6.048 1.00 95.38 250 ASN A O 1
ATOM 2060 N N . PHE A 1 251 ? -19.223 11.922 5.370 1.00 93.38 251 PHE A N 1
ATOM 2061 C CA . PHE A 1 251 ? -18.564 13.234 5.386 1.00 93.38 251 PHE A CA 1
ATOM 2062 C C . PHE A 1 251 ? -18.661 13.978 4.046 1.00 93.38 251 PHE A C 1
ATOM 2064 O O . PHE A 1 251 ? -18.229 15.129 3.951 1.00 93.38 251 PHE A O 1
ATOM 2071 N N . SER A 1 252 ? -19.234 13.354 3.016 1.00 91.88 252 SER A N 1
ATOM 2072 C CA . SER A 1 252 ? -19.428 13.968 1.705 1.00 91.88 252 SER A CA 1
ATOM 2073 C C . SER A 1 252 ? -20.604 14.957 1.677 1.00 91.88 252 SER A C 1
ATOM 2075 O O . SER A 1 252 ? -21.372 15.105 2.633 1.00 91.88 252 SER A O 1
ATOM 2077 N N . THR A 1 253 ? -20.734 15.661 0.552 1.00 92.50 253 THR A N 1
ATOM 2078 C CA . THR A 1 253 ? -21.868 16.545 0.248 1.00 92.50 253 THR A CA 1
ATOM 2079 C C . THR A 1 253 ? -23.026 15.832 -0.445 1.00 92.50 253 THR A C 1
ATOM 2081 O O . THR A 1 253 ? -24.067 16.450 -0.649 1.00 92.50 253 THR A O 1
ATOM 2084 N N . GLU A 1 254 ? -22.857 14.563 -0.813 1.00 94.44 254 GLU A N 1
ATOM 2085 C CA . GLU A 1 254 ? -23.828 13.773 -1.572 1.00 94.44 254 GLU A CA 1
ATOM 2086 C C . GLU A 1 254 ? -24.361 12.618 -0.725 1.00 94.44 254 GLU A C 1
ATOM 2088 O O . GLU A 1 254 ? -23.765 12.245 0.282 1.00 94.44 254 GLU A O 1
ATOM 2093 N N . THR A 1 255 ? -25.506 12.053 -1.092 1.00 95.31 255 THR A N 1
ATOM 2094 C CA . THR A 1 255 ? -26.036 10.869 -0.408 1.00 95.31 255 THR A CA 1
ATOM 2095 C C . THR A 1 255 ? -25.204 9.645 -0.794 1.00 95.31 255 THR A C 1
ATOM 2097 O O . THR A 1 255 ? -25.053 9.345 -1.976 1.00 95.31 255 THR A O 1
ATOM 2100 N N . ILE A 1 256 ? -24.716 8.901 0.198 1.00 93.81 256 ILE A N 1
ATOM 2101 C CA . ILE A 1 256 ? -23.966 7.654 -0.004 1.00 93.81 256 ILE A CA 1
ATOM 2102 C C . ILE A 1 256 ? -24.872 6.465 0.316 1.00 93.81 256 ILE A C 1
ATOM 2104 O O . ILE A 1 256 ? -25.690 6.527 1.230 1.00 93.81 256 ILE A O 1
ATOM 2108 N N . THR A 1 257 ? -24.726 5.364 -0.419 1.00 94.12 257 THR A N 1
ATOM 2109 C CA . THR A 1 257 ? -25.348 4.087 -0.046 1.00 94.12 257 THR A CA 1
ATOM 2110 C C . THR A 1 257 ? -24.289 3.177 0.560 1.00 94.12 257 THR A C 1
ATOM 2112 O O . THR A 1 257 ? -23.304 2.847 -0.096 1.00 94.12 257 THR A O 1
ATOM 2115 N N . PHE A 1 258 ? -24.491 2.792 1.817 1.00 93.44 258 PHE A N 1
ATOM 2116 C CA . PHE A 1 258 ? -23.748 1.715 2.458 1.00 93.44 258 PHE A CA 1
ATOM 2117 C C . PHE A 1 258 ? -24.392 0.378 2.098 1.00 93.44 258 PHE A C 1
ATOM 2119 O O . PHE A 1 258 ? -25.613 0.245 2.213 1.00 93.44 258 PHE A O 1
ATOM 2126 N N . GLU A 1 259 ? -23.582 -0.586 1.669 1.00 94.38 259 GLU A N 1
ATOM 2127 C CA . GLU A 1 259 ? -24.023 -1.937 1.306 1.00 94.38 259 GLU A CA 1
ATOM 2128 C C . GLU A 1 259 ? -23.221 -2.960 2.120 1.00 94.38 259 GLU A C 1
ATOM 2130 O O . GLU A 1 259 ? -21.991 -2.968 2.068 1.00 94.38 259 GLU A O 1
ATOM 2135 N N . MET A 1 260 ? -23.899 -3.807 2.900 1.00 93.81 260 MET A N 1
ATOM 2136 C CA . MET A 1 260 ? -23.225 -4.737 3.820 1.00 93.81 260 MET A CA 1
ATOM 2137 C C . MET A 1 260 ? -22.359 -5.787 3.108 1.00 93.81 260 MET A C 1
ATOM 2139 O O . MET A 1 260 ? -21.393 -6.281 3.686 1.00 93.81 260 MET A O 1
ATOM 2143 N N . ASP A 1 261 ? -22.662 -6.120 1.854 1.00 94.12 261 ASP A N 1
ATOM 2144 C CA . ASP A 1 261 ? -21.908 -7.090 1.049 1.00 94.12 261 ASP A CA 1
ATOM 2145 C C . ASP A 1 261 ? -20.481 -6.633 0.695 1.00 94.12 261 ASP A C 1
ATOM 2147 O O . ASP A 1 261 ? -19.614 -7.468 0.412 1.00 94.12 261 ASP A O 1
ATOM 2151 N N . LYS A 1 262 ? -20.223 -5.323 0.764 1.00 95.06 262 LYS A N 1
ATOM 2152 C CA . LYS A 1 262 ? -18.903 -4.698 0.595 1.00 95.06 262 LYS A CA 1
ATOM 2153 C C . LYS A 1 262 ? -18.065 -4.706 1.871 1.00 95.06 262 LYS A C 1
ATOM 2155 O O . LYS A 1 262 ? -16.934 -4.224 1.847 1.00 95.06 262 LYS A O 1
ATOM 2160 N N . LEU A 1 263 ? -18.597 -5.229 2.975 1.00 96.38 263 LEU A N 1
ATOM 2161 C CA . LEU A 1 263 ? -17.909 -5.315 4.255 1.00 96.38 263 LEU A CA 1
ATOM 2162 C C . LEU A 1 263 ? -17.337 -6.724 4.479 1.00 96.38 263 LEU A C 1
ATOM 2164 O O . LEU A 1 263 ? -18.034 -7.730 4.323 1.00 96.38 263 LEU A O 1
ATOM 2168 N N . GLN A 1 264 ? -16.065 -6.799 4.870 1.00 97.44 264 GLN A N 1
ATOM 2169 C CA . GLN A 1 264 ? -15.363 -8.058 5.122 1.00 97.44 264 GLN A CA 1
ATOM 2170 C C . GLN A 1 264 ? -14.566 -7.994 6.421 1.00 97.44 264 GLN A C 1
ATOM 2172 O O . GLN A 1 264 ? -13.798 -7.060 6.642 1.00 97.44 264 GLN A O 1
ATOM 2177 N N . LEU A 1 265 ? -14.730 -9.008 7.267 1.00 97.69 265 LEU A N 1
ATOM 2178 C CA . LEU A 1 265 ? -13.879 -9.230 8.430 1.00 97.69 265 LEU A CA 1
ATOM 2179 C C . LEU A 1 265 ? -12.715 -10.126 8.004 1.00 97.69 265 LEU A C 1
ATOM 2181 O O . LEU A 1 265 ? -12.943 -11.220 7.492 1.00 97.69 265 LEU A O 1
ATOM 2185 N N . ILE A 1 266 ? -11.486 -9.670 8.208 1.00 98.06 266 ILE A N 1
ATOM 2186 C CA . ILE A 1 266 ? -10.267 -10.378 7.817 1.00 98.06 266 ILE A CA 1
ATOM 2187 C C . ILE A 1 266 ? -9.612 -10.980 9.056 1.00 98.06 266 ILE A C 1
ATOM 2189 O O . ILE A 1 266 ? -9.513 -10.337 10.108 1.00 98.06 266 ILE A O 1
ATOM 2193 N N . SER A 1 267 ? -9.191 -12.237 8.947 1.00 96.56 267 SER A N 1
ATOM 2194 C CA . SER A 1 267 ? -8.383 -12.891 9.977 1.00 96.56 267 SER A CA 1
ATOM 2195 C C . SER A 1 267 ? -6.893 -12.643 9.780 1.00 96.56 267 SER A C 1
ATOM 2197 O O . SER A 1 267 ? -6.460 -12.403 8.662 1.00 96.56 267 SER A O 1
ATOM 2199 N N . THR A 1 268 ? -6.098 -12.847 10.829 1.00 92.88 268 THR A N 1
ATOM 2200 C CA . THR A 1 268 ? -4.625 -12.769 10.760 1.00 92.88 268 THR A CA 1
ATOM 2201 C C . THR A 1 268 ? -3.978 -13.769 9.794 1.00 92.88 268 THR A C 1
ATOM 2203 O O . THR A 1 268 ? -2.797 -13.649 9.487 1.00 92.88 268 THR A O 1
ATOM 2206 N N . MET A 1 269 ? -4.730 -14.768 9.316 1.00 93.31 269 MET A N 1
ATOM 2207 C CA . MET A 1 269 ? -4.292 -15.723 8.291 1.00 93.31 269 MET A CA 1
ATOM 2208 C C . MET A 1 269 ? -4.648 -15.274 6.863 1.00 93.31 269 MET A C 1
ATOM 2210 O O . MET A 1 269 ? -4.337 -15.982 5.910 1.00 93.31 269 MET A O 1
ATOM 2214 N N . GLY A 1 270 ? -5.326 -14.134 6.705 1.00 93.38 270 GLY A N 1
ATOM 2215 C CA . GLY A 1 270 ? -5.796 -13.609 5.422 1.00 93.38 270 GLY A CA 1
ATOM 2216 C C . GLY A 1 270 ? -7.177 -14.107 4.982 1.00 93.38 270 GLY A C 1
ATOM 2217 O O . GLY A 1 270 ? -7.675 -13.667 3.948 1.00 93.38 270 GLY A O 1
ATOM 2218 N N . ASP A 1 271 ? -7.834 -14.989 5.746 1.00 96.31 271 ASP A N 1
ATOM 2219 C CA . ASP A 1 271 ? -9.195 -15.431 5.416 1.00 96.31 271 ASP A CA 1
ATOM 2220 C C . ASP A 1 271 ? -10.196 -14.273 5.535 1.00 96.31 271 ASP A C 1
ATOM 2222 O O . ASP A 1 271 ? -10.244 -13.596 6.569 1.00 96.31 271 ASP A O 1
ATOM 2226 N N . ALA A 1 272 ? -11.031 -14.099 4.508 1.00 96.94 272 ALA A N 1
ATOM 2227 C CA . ALA A 1 272 ? -12.072 -13.078 4.448 1.00 96.94 272 ALA A CA 1
ATOM 2228 C C . ALA A 1 272 ? -13.461 -13.657 4.759 1.00 96.94 272 ALA A C 1
ATOM 2230 O O . ALA A 1 272 ? -13.917 -14.614 4.129 1.00 96.94 272 ALA A O 1
ATOM 2231 N N . TYR A 1 273 ? -14.170 -13.028 5.695 1.00 97.31 273 TYR A N 1
ATOM 2232 C CA . TYR A 1 273 ? -15.494 -13.437 6.158 1.00 97.31 273 TYR A CA 1
ATOM 2233 C C . TYR A 1 273 ? -16.514 -12.343 5.847 1.00 97.31 273 TYR A C 1
ATOM 2235 O O . TYR A 1 273 ? -16.322 -11.175 6.187 1.00 97.31 273 TYR A O 1
ATOM 2243 N N . LYS A 1 274 ? -17.620 -12.725 5.207 1.00 97.00 274 LYS A N 1
ATOM 2244 C CA . LYS A 1 274 ? -18.729 -11.813 4.897 1.00 97.00 274 LYS A CA 1
ATOM 2245 C C . LYS A 1 274 ? -19.663 -11.663 6.094 1.00 97.00 274 LYS A C 1
ATOM 2247 O O . LYS A 1 274 ? -19.734 -12.552 6.944 1.00 97.00 274 LYS A O 1
ATOM 2252 N N . VAL A 1 275 ? -20.409 -10.561 6.115 1.00 96.88 275 VAL A N 1
ATOM 2253 C CA . VAL A 1 275 ? -21.504 -10.353 7.069 1.00 96.88 275 VAL A CA 1
ATOM 2254 C C . VAL A 1 275 ? -22.503 -11.510 6.961 1.00 96.88 275 VAL A C 1
ATOM 2256 O O . VAL A 1 275 ? -22.944 -11.869 5.867 1.00 96.88 275 VAL A O 1
ATOM 2259 N N . ASP A 1 276 ? -22.872 -12.095 8.098 1.00 96.56 276 ASP A N 1
ATOM 2260 C CA . ASP A 1 276 ? -23.966 -13.057 8.180 1.00 96.56 276 ASP A CA 1
ATOM 2261 C C . ASP A 1 276 ? -25.276 -12.289 8.378 1.00 96.56 276 ASP A C 1
ATOM 2263 O O . ASP A 1 276 ? -25.571 -11.788 9.467 1.00 96.56 276 ASP A O 1
ATOM 2267 N N . LEU A 1 277 ? -26.060 -12.180 7.304 1.00 94.12 277 LEU A N 1
ATOM 2268 C CA . LEU A 1 277 ? -27.315 -11.427 7.306 1.00 94.12 277 LEU A CA 1
ATOM 2269 C C . LEU A 1 277 ? -28.327 -11.994 8.308 1.00 94.12 277 LEU A C 1
ATOM 2271 O O . LEU A 1 277 ? -28.960 -11.229 9.026 1.00 94.12 277 LEU A O 1
ATOM 2275 N N . LYS A 1 278 ? -28.422 -13.324 8.436 1.00 94.62 278 LYS A N 1
ATOM 2276 C CA . LYS A 1 278 ? -29.383 -13.963 9.349 1.00 94.62 278 LYS A CA 1
ATOM 2277 C C . LYS A 1 278 ? -29.042 -13.662 10.802 1.00 94.62 278 LYS A C 1
ATOM 2279 O O . LYS A 1 278 ? -29.922 -13.341 11.589 1.00 94.62 278 LYS A O 1
ATOM 2284 N N . LYS A 1 279 ? -27.759 -13.749 11.160 1.00 95.62 279 LYS A N 1
ATOM 2285 C CA . LYS A 1 279 ? -27.288 -13.405 12.506 1.00 95.62 279 LYS A CA 1
ATOM 2286 C C . LYS A 1 279 ? -27.330 -11.920 12.791 1.00 95.62 279 LYS A C 1
ATOM 2288 O O . LYS A 1 279 ? -27.514 -11.550 13.944 1.00 95.62 279 LYS A O 1
ATOM 2293 N N . THR A 1 280 ? -27.194 -11.090 11.767 1.00 96.38 280 THR A N 1
ATOM 2294 C CA . THR A 1 280 ? -27.343 -9.643 11.900 1.00 96.38 280 THR A CA 1
ATOM 2295 C C . THR A 1 280 ? -28.798 -9.267 12.178 1.00 96.38 280 THR A C 1
ATOM 2297 O O . THR A 1 280 ? -29.044 -8.519 13.114 1.00 96.38 280 THR A O 1
ATOM 2300 N N . GLU A 1 281 ? -29.765 -9.846 11.460 1.00 95.62 281 GLU A N 1
ATOM 2301 C CA . GLU A 1 281 ? -31.209 -9.611 11.656 1.00 95.62 281 GLU A CA 1
ATOM 2302 C C . GLU A 1 281 ? -31.728 -10.014 13.052 1.00 95.62 281 GLU A C 1
ATOM 2304 O O . GLU A 1 281 ? -32.747 -9.497 13.500 1.00 95.62 281 GLU A O 1
ATOM 2309 N N . GLU A 1 282 ? -31.037 -10.920 13.754 1.00 95.25 282 GLU A N 1
ATOM 2310 C CA . GLU A 1 282 ? -31.357 -11.318 15.136 1.00 95.25 282 GLU A CA 1
ATOM 2311 C C . GLU A 1 282 ? -31.000 -10.232 16.183 1.00 95.25 282 GLU A C 1
ATOM 2313 O O . GLU A 1 282 ? -31.373 -10.367 17.351 1.00 95.25 282 GLU A O 1
ATOM 2318 N N . LEU A 1 283 ? -30.260 -9.181 15.803 1.00 95.56 283 LEU A N 1
ATOM 2319 C CA . LEU A 1 283 ? -29.765 -8.138 16.710 1.00 95.56 283 LEU A CA 1
ATOM 2320 C C . LEU A 1 283 ? -30.786 -7.013 16.917 1.00 95.56 283 LEU A C 1
ATOM 2322 O O . LEU A 1 283 ? -31.518 -6.637 16.007 1.00 95.56 283 LEU A O 1
ATOM 2326 N N . GLU A 1 284 ? -30.792 -6.429 18.118 1.00 91.69 284 GLU A N 1
ATOM 2327 C CA . GLU A 1 284 ? -31.749 -5.381 18.505 1.00 91.69 284 GLU A CA 1
ATOM 2328 C C . GLU A 1 284 ? -31.623 -4.124 17.632 1.00 91.69 284 GLU A C 1
ATOM 2330 O O . GLU A 1 284 ? -32.631 -3.554 17.222 1.00 91.69 284 GLU A O 1
ATOM 2335 N N . ASN A 1 285 ? -30.388 -3.737 17.294 1.00 93.06 285 ASN A N 1
ATOM 2336 C CA . ASN A 1 285 ? -30.085 -2.596 16.428 1.00 93.06 285 ASN A CA 1
ATOM 2337 C C . ASN A 1 285 ? -29.377 -3.051 15.145 1.00 93.06 285 ASN A C 1
ATOM 2339 O O . ASN A 1 285 ? -28.323 -2.527 14.793 1.00 93.06 285 ASN A O 1
ATOM 2343 N N . ALA A 1 286 ? -29.916 -4.069 14.473 1.00 93.94 286 ALA A N 1
ATOM 2344 C CA . ALA A 1 286 ? -29.342 -4.613 13.245 1.00 93.94 286 ALA A CA 1
ATOM 2345 C C . ALA A 1 286 ? -29.162 -3.544 12.151 1.00 93.94 286 ALA A C 1
ATOM 2347 O O . ALA A 1 286 ? -30.085 -2.780 11.852 1.00 93.94 286 ALA A O 1
ATOM 2348 N N . PHE A 1 287 ? -27.998 -3.532 11.494 1.00 91.38 287 PHE A N 1
ATOM 2349 C CA . PHE A 1 287 ? -27.866 -2.822 10.223 1.00 91.38 287 PHE A CA 1
ATOM 2350 C C . PHE A 1 287 ? -28.724 -3.492 9.148 1.00 91.38 287 PHE A C 1
ATOM 2352 O O . PHE A 1 287 ? -28.774 -4.716 9.034 1.00 91.38 287 PHE A O 1
ATOM 2359 N N . VAL A 1 288 ? -29.376 -2.673 8.325 1.00 88.50 288 VAL A N 1
ATOM 2360 C CA . VAL A 1 288 ? -30.086 -3.147 7.133 1.00 88.50 288 VAL A CA 1
ATOM 2361 C C . VAL A 1 288 ? -29.118 -3.294 5.962 1.00 88.50 288 VAL A C 1
ATOM 2363 O O . VAL A 1 288 ? -28.148 -2.541 5.859 1.00 88.50 288 VAL A O 1
ATOM 2366 N N . ASP A 1 289 ? -29.411 -4.237 5.060 1.00 86.00 289 ASP A N 1
ATOM 2367 C CA . ASP A 1 289 ? -28.535 -4.618 3.937 1.00 86.00 289 ASP A CA 1
ATOM 2368 C C . ASP A 1 289 ? -28.037 -3.414 3.130 1.00 86.00 289 ASP A C 1
ATOM 2370 O O . ASP A 1 289 ? -26.849 -3.297 2.828 1.00 86.00 289 ASP A O 1
ATOM 2374 N N . LYS A 1 290 ? -28.942 -2.463 2.867 1.00 92.25 290 LYS A N 1
ATOM 2375 C CA . LYS A 1 290 ? -28.622 -1.193 2.215 1.00 92.25 290 LYS A CA 1
ATOM 2376 C C . LYS A 1 290 ? -29.112 -0.020 3.041 1.00 92.25 290 LYS A C 1
ATOM 2378 O O . LYS A 1 290 ? -30.314 0.143 3.249 1.00 92.25 290 LYS A O 1
ATOM 2383 N N . THR A 1 291 ? -28.186 0.841 3.445 1.00 92.56 291 THR A N 1
ATOM 2384 C CA . THR A 1 291 ? -28.480 2.041 4.234 1.00 92.56 291 THR A CA 1
ATOM 2385 C C . THR A 1 291 ? -28.131 3.288 3.431 1.00 92.56 291 THR A C 1
ATOM 2387 O O . THR A 1 291 ? -26.980 3.485 3.043 1.00 92.56 291 THR A O 1
ATOM 2390 N N . LYS A 1 292 ? -29.118 4.157 3.183 1.00 93.69 292 LYS A N 1
ATOM 2391 C CA . LYS A 1 292 ? -28.871 5.483 2.599 1.00 93.69 292 LYS A CA 1
ATOM 2392 C C . LYS A 1 292 ? -28.405 6.444 3.685 1.00 93.69 292 LYS A C 1
ATOM 2394 O O . LYS A 1 292 ? -29.098 6.647 4.679 1.00 93.69 292 LYS A O 1
ATOM 2399 N N . LEU A 1 293 ? -27.248 7.051 3.469 1.00 94.06 293 LEU A N 1
ATOM 2400 C CA . LEU A 1 293 ? -26.628 8.012 4.366 1.00 94.06 293 LEU A CA 1
ATOM 2401 C C . LEU A 1 293 ? -26.686 9.385 3.732 1.00 94.06 293 LEU A C 1
ATOM 2403 O O . LEU A 1 293 ? -25.928 9.692 2.812 1.00 94.06 293 LEU A O 1
ATOM 2407 N N . GLU A 1 294 ? -27.575 10.223 4.247 1.00 96.25 294 GLU A N 1
ATOM 2408 C CA . GLU A 1 294 ? -27.618 11.626 3.852 1.00 96.25 294 GLU A CA 1
ATOM 2409 C C . GLU A 1 294 ? -26.321 12.359 4.249 1.00 96.25 294 GLU A C 1
ATOM 2411 O O . GLU A 1 294 ? -25.632 11.935 5.187 1.00 96.25 294 GLU A O 1
ATOM 2416 N N . PRO A 1 295 ? -25.976 13.467 3.570 1.00 95.81 295 PRO A N 1
ATOM 2417 C CA . PRO A 1 295 ? -24.777 14.242 3.871 1.00 95.81 295 PRO A CA 1
ATOM 2418 C C . PRO A 1 295 ? -24.659 14.584 5.359 1.00 95.81 295 PRO A C 1
ATOM 2420 O O . PRO A 1 295 ? -25.607 15.073 5.983 1.00 95.81 295 PRO A O 1
ATOM 2423 N N . ARG A 1 296 ? -23.472 14.355 5.931 1.00 91.88 296 ARG A N 1
ATOM 2424 C CA . ARG A 1 296 ? -23.133 14.607 7.345 1.00 91.88 296 ARG A CA 1
ATOM 2425 C C . ARG A 1 296 ? -23.950 13.806 8.358 1.00 91.88 296 ARG A C 1
ATOM 2427 O O . ARG A 1 296 ? -23.876 14.105 9.551 1.00 91.88 296 ARG A O 1
ATOM 2434 N N . LYS A 1 297 ? -24.729 12.811 7.925 1.00 95.81 297 LYS A N 1
ATOM 2435 C CA . LYS A 1 297 ? -25.435 11.913 8.839 1.00 95.81 297 LYS A CA 1
ATOM 2436 C C . LYS A 1 297 ? -24.546 10.767 9.284 1.00 95.81 297 LYS A C 1
ATOM 2438 O O . LYS A 1 297 ? -23.691 10.285 8.542 1.00 95.81 297 LYS A O 1
ATOM 2443 N N . MET A 1 298 ? -24.802 10.364 10.519 1.00 94.94 298 MET A N 1
ATOM 2444 C CA . MET A 1 298 ? -24.210 9.221 11.185 1.00 94.94 298 MET A CA 1
ATOM 2445 C C . MET A 1 298 ? -25.319 8.209 11.455 1.00 94.94 298 MET A C 1
ATOM 2447 O O . MET A 1 298 ? -26.445 8.608 11.772 1.00 94.94 298 MET A O 1
ATOM 2451 N N . VAL A 1 299 ? -25.003 6.930 11.298 1.00 95.38 299 VAL A N 1
ATOM 2452 C CA . VAL A 1 299 ? -25.893 5.814 11.616 1.00 95.38 299 VAL A CA 1
ATOM 2453 C C . VAL A 1 299 ? -25.110 4.817 12.453 1.00 95.38 299 VAL A C 1
ATOM 2455 O O . VAL A 1 299 ? -23.981 4.469 12.106 1.00 95.38 299 VAL A O 1
ATOM 2458 N N . ASP A 1 300 ? -25.742 4.365 13.527 1.00 95.62 300 ASP A N 1
ATOM 2459 C CA . ASP A 1 300 ? -25.235 3.333 14.419 1.00 95.62 300 ASP A CA 1
ATOM 2460 C C . ASP A 1 300 ? -26.063 2.064 14.242 1.00 95.62 300 ASP A C 1
ATOM 2462 O O . ASP A 1 300 ? -27.267 2.121 13.977 1.00 95.62 300 ASP A O 1
ATOM 2466 N N . GLY A 1 301 ? -25.423 0.919 14.423 1.00 95.75 301 GLY A N 1
ATOM 2467 C CA . GLY A 1 301 ? -26.084 -0.372 14.370 1.00 95.75 301 GLY A CA 1
ATOM 2468 C C . GLY A 1 301 ? -25.117 -1.507 14.656 1.00 95.75 301 GLY A C 1
ATOM 2469 O O . GLY A 1 301 ? -23.965 -1.295 15.029 1.00 95.75 301 GLY A O 1
ATOM 2470 N N . GLN A 1 302 ? -25.597 -2.729 14.494 1.00 96.75 302 GLN A N 1
ATOM 2471 C CA . GLN A 1 302 ? -24.861 -3.936 14.823 1.00 96.75 302 GLN A CA 1
ATOM 2472 C C . GLN A 1 302 ? -24.831 -4.878 13.630 1.00 96.75 302 GLN A C 1
ATOM 2474 O O . GLN A 1 302 ? -25.799 -4.980 12.875 1.00 96.75 302 GLN A O 1
ATOM 2479 N N . ILE A 1 303 ? -23.711 -5.575 13.483 1.00 97.38 303 ILE A N 1
ATOM 2480 C CA . ILE A 1 303 ? -23.480 -6.576 12.441 1.00 97.38 303 ILE A CA 1
ATOM 2481 C C . ILE A 1 303 ? -22.861 -7.830 13.055 1.00 97.38 303 ILE A C 1
ATOM 2483 O O . ILE A 1 303 ? -22.159 -7.766 14.069 1.00 97.38 303 ILE A O 1
ATOM 2487 N N . ALA A 1 304 ? -23.107 -8.977 12.429 1.00 97.62 304 ALA A N 1
ATOM 2488 C CA . ALA A 1 304 ? -22.553 -10.256 12.849 1.00 97.62 304 ALA A CA 1
ATOM 2489 C C . ALA A 1 304 ? -21.769 -10.933 11.720 1.00 97.62 304 ALA A C 1
ATOM 2491 O O . ALA A 1 304 ? -22.163 -10.899 10.557 1.00 97.62 304 ALA A O 1
ATOM 2492 N N . PHE A 1 305 ? -20.687 -11.614 12.088 1.00 97.94 305 PHE A N 1
ATOM 2493 C CA . PHE A 1 305 ? -19.891 -12.461 11.202 1.00 97.94 305 PHE A CA 1
ATOM 2494 C C . PHE A 1 305 ? -19.820 -13.867 11.781 1.00 97.94 305 PHE A C 1
ATOM 2496 O O . PHE A 1 305 ? -19.471 -14.035 12.952 1.00 97.94 305 PHE A O 1
ATOM 2503 N N . VAL A 1 306 ? -20.084 -14.887 10.963 1.00 96.81 306 VAL A N 1
ATOM 2504 C CA . VAL A 1 306 ? -19.675 -16.255 11.300 1.00 96.81 306 VAL A CA 1
ATOM 2505 C C . VAL A 1 306 ? -18.185 -16.364 11.013 1.00 96.81 306 VAL A C 1
ATOM 2507 O O . VAL A 1 306 ? -17.758 -16.295 9.867 1.00 96.81 306 VAL A O 1
ATOM 2510 N N . PHE A 1 307 ? -17.398 -16.508 12.069 1.00 94.25 307 PHE A N 1
ATOM 2511 C CA . PHE A 1 307 ? -15.944 -16.419 12.058 1.00 94.25 307 PHE A CA 1
ATOM 2512 C C . PHE A 1 307 ? -15.350 -17.686 12.669 1.00 94.25 307 PHE A C 1
ATOM 2514 O O . PHE A 1 307 ? -15.881 -18.211 13.653 1.00 94.25 307 PHE A O 1
ATOM 2521 N N . ALA A 1 308 ? -14.246 -18.195 12.120 1.00 93.00 308 ALA A N 1
ATOM 2522 C CA . ALA A 1 308 ? -13.654 -19.426 12.632 1.00 93.00 308 ALA A CA 1
ATOM 2523 C C . ALA A 1 308 ? -13.317 -19.307 14.134 1.00 93.00 308 ALA A C 1
ATOM 2525 O O . ALA A 1 308 ? -12.828 -18.281 14.628 1.00 93.00 308 ALA A O 1
ATOM 2526 N N . LYS A 1 309 ? -13.616 -20.375 14.885 1.00 88.88 309 LYS A N 1
ATOM 2527 C CA . LYS A 1 309 ? -13.557 -20.381 16.356 1.00 88.88 309 LYS A CA 1
ATOM 2528 C C . LYS A 1 309 ? -12.180 -19.969 16.882 1.00 88.88 309 LYS A C 1
ATOM 2530 O O . LYS A 1 309 ? -12.109 -19.155 17.801 1.00 88.88 309 LYS A O 1
ATOM 2535 N N . ASP A 1 310 ? -11.120 -20.449 16.242 1.00 90.25 310 ASP A N 1
ATOM 2536 C CA . ASP A 1 310 ? -9.738 -20.219 16.671 1.00 90.25 310 ASP A CA 1
ATOM 2537 C C . ASP A 1 310 ? -9.039 -19.098 15.881 1.00 90.25 310 ASP A C 1
ATOM 2539 O O . ASP A 1 310 ? -7.925 -18.712 16.220 1.00 90.25 310 ASP A O 1
ATOM 2543 N N . ALA A 1 311 ? -9.703 -18.519 14.872 1.00 92.00 311 ALA A N 1
ATOM 2544 C CA . ALA A 1 311 ? -9.154 -17.389 14.131 1.00 92.00 311 ALA A CA 1
ATOM 2545 C C . ALA A 1 311 ? -9.082 -16.127 15.003 1.00 92.00 311 ALA A C 1
ATOM 2547 O O . ALA A 1 311 ? -9.970 -15.855 15.826 1.00 92.00 311 ALA A O 1
ATOM 2548 N N . GLN A 1 312 ? -8.035 -15.336 14.782 1.00 93.81 312 GLN A N 1
ATOM 2549 C CA . GLN A 1 312 ? -7.873 -14.005 15.356 1.00 93.81 312 GLN A CA 1
ATOM 2550 C C . GLN A 1 312 ? -8.296 -12.959 14.328 1.00 93.81 312 GLN A C 1
ATOM 2552 O O . GLN A 1 312 ? -8.061 -13.131 13.135 1.00 93.81 312 GLN A O 1
ATOM 2557 N N . ILE A 1 313 ? -8.967 -11.909 14.795 1.00 95.00 313 ILE A N 1
ATOM 2558 C CA . ILE A 1 313 ? -9.433 -10.816 13.941 1.00 95.00 313 ILE A CA 1
ATOM 2559 C C . ILE A 1 313 ? -8.244 -9.897 13.673 1.00 95.00 313 ILE A C 1
ATOM 2561 O O . ILE A 1 313 ? -7.607 -9.450 14.623 1.00 95.00 313 ILE A O 1
ATOM 2565 N N . GLU A 1 314 ? -7.971 -9.601 12.407 1.00 95.56 314 GLU A N 1
ATOM 2566 C CA . GLU A 1 314 ? -6.954 -8.627 12.011 1.00 95.56 314 GLU A CA 1
ATOM 2567 C C . GLU A 1 314 ? -7.587 -7.278 11.674 1.00 95.56 314 GLU A C 1
ATOM 2569 O O . GLU A 1 314 ? -7.170 -6.241 12.195 1.00 95.56 314 GLU A O 1
ATOM 2574 N N . SER A 1 315 ? -8.601 -7.275 10.806 1.00 97.00 315 SER A N 1
ATOM 2575 C CA . SER A 1 315 ? -9.189 -6.037 10.303 1.00 97.00 315 SER A CA 1
ATOM 2576 C C . SER A 1 315 ? -10.646 -6.182 9.876 1.00 97.00 315 SER A C 1
A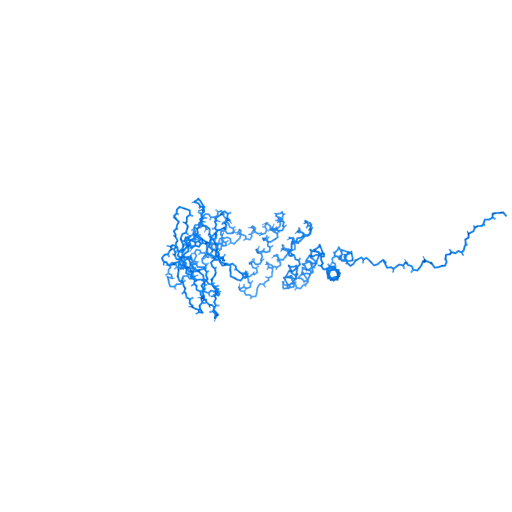TOM 2578 O O . SER A 1 315 ? -11.147 -7.278 9.631 1.00 97.00 315 SER A O 1
ATOM 2580 N N . LEU A 1 316 ? -11.334 -5.047 9.795 1.00 97.56 316 LEU A N 1
ATOM 2581 C CA . LEU A 1 316 ? -12.619 -4.888 9.124 1.00 97.56 316 LEU A CA 1
ATOM 2582 C C . LEU A 1 316 ? -12.407 -3.958 7.932 1.00 97.56 316 LEU A C 1
ATOM 2584 O O . LEU A 1 316 ? -11.907 -2.843 8.107 1.00 97.56 316 LEU A O 1
ATOM 2588 N N . ASN A 1 317 ? -12.784 -4.415 6.743 1.00 96.69 317 ASN A N 1
ATOM 2589 C CA . ASN A 1 317 ? -12.517 -3.736 5.482 1.00 96.69 317 ASN A CA 1
ATOM 2590 C C . ASN A 1 317 ? -13.843 -3.417 4.798 1.00 96.69 317 ASN A C 1
ATOM 2592 O O . ASN A 1 317 ? -14.737 -4.262 4.755 1.00 96.69 317 ASN A O 1
ATOM 2596 N N . TYR A 1 318 ? -13.960 -2.212 4.250 1.00 95.38 318 TYR A N 1
ATOM 2597 C CA . TYR A 1 318 ? -15.090 -1.795 3.432 1.00 95.38 318 TYR A CA 1
ATOM 2598 C C . TYR A 1 318 ? -14.606 -1.311 2.069 1.00 95.38 318 TYR A C 1
ATOM 2600 O O . TYR A 1 3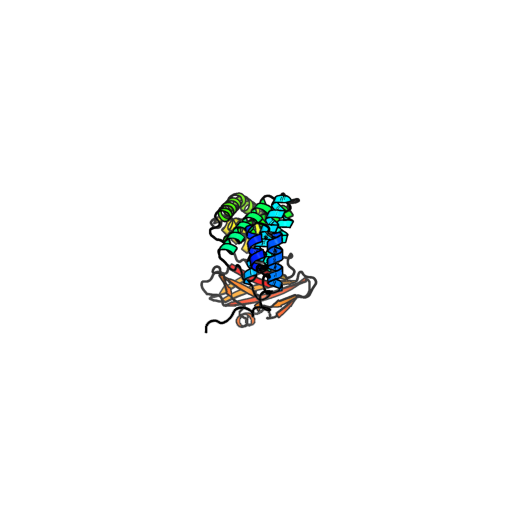18 ? -13.769 -0.409 1.990 1.00 95.38 318 TYR A O 1
ATOM 2608 N N . PHE A 1 319 ? -15.158 -1.880 1.002 1.00 92.94 319 PHE A N 1
ATOM 2609 C CA . PHE A 1 319 ? -14.848 -1.476 -0.367 1.00 92.94 319 PHE A CA 1
ATOM 2610 C C . PHE A 1 319 ? -15.796 -0.358 -0.808 1.00 92.94 319 PHE A C 1
ATOM 2612 O O . PHE A 1 319 ? -16.981 -0.587 -1.038 1.00 92.94 319 PHE A O 1
ATOM 2619 N N . TYR A 1 320 ? -15.282 0.863 -0.921 1.00 88.31 320 TYR A N 1
ATOM 2620 C CA . TYR A 1 320 ? -16.025 2.029 -1.385 1.00 88.31 320 TYR A CA 1
ATOM 2621 C C . TYR A 1 320 ? -15.433 2.523 -2.705 1.00 88.31 320 TYR A C 1
ATOM 2623 O O . TYR A 1 320 ? -14.304 3.012 -2.732 1.00 88.31 320 TYR A O 1
ATOM 2631 N N . GLU A 1 321 ? -16.205 2.409 -3.790 1.00 85.88 321 GLU A N 1
ATOM 2632 C CA . GLU A 1 321 ? -15.717 2.654 -5.157 1.00 85.88 321 GLU A CA 1
ATOM 2633 C C . GLU A 1 321 ? -14.473 1.784 -5.438 1.00 85.88 321 GLU A C 1
ATOM 2635 O O . GLU A 1 321 ? -14.508 0.582 -5.179 1.00 85.88 321 GLU A O 1
ATOM 2640 N N . ASP A 1 322 ? -13.377 2.377 -5.913 1.00 80.69 322 ASP A N 1
ATOM 2641 C CA . ASP A 1 322 ? -12.101 1.697 -6.172 1.00 80.69 322 ASP A CA 1
ATOM 2642 C C . ASP A 1 322 ? -11.142 1.750 -4.963 1.00 80.69 322 ASP A C 1
ATOM 2644 O O . ASP A 1 322 ? -9.925 1.619 -5.117 1.00 80.69 322 ASP A O 1
ATOM 2648 N N . LYS A 1 323 ? -11.657 2.018 -3.753 1.00 83.44 323 LYS A N 1
ATOM 2649 C CA . LYS A 1 323 ? -10.849 2.172 -2.535 1.00 83.44 323 LYS A CA 1
ATOM 2650 C C . LYS A 1 323 ? -11.288 1.227 -1.431 1.00 83.44 323 LYS A C 1
ATOM 2652 O O . LYS A 1 323 ? -12.471 1.022 -1.179 1.00 83.44 323 LYS A O 1
ATOM 2657 N N . GLU A 1 324 ? -10.301 0.726 -0.709 1.00 91.06 324 GLU A N 1
ATOM 2658 C CA . GLU A 1 324 ? -10.500 -0.042 0.508 1.00 91.06 324 GLU A CA 1
ATOM 2659 C C . GLU A 1 324 ? -10.309 0.860 1.731 1.00 91.06 324 GLU A C 1
ATOM 2661 O O . GLU A 1 324 ? -9.319 1.587 1.842 1.00 91.06 324 GLU A O 1
ATOM 2666 N N . ILE A 1 325 ? -11.275 0.830 2.647 1.00 91.56 325 ILE A N 1
ATOM 2667 C CA . ILE A 1 325 ? -11.217 1.530 3.930 1.00 91.56 325 ILE A CA 1
ATOM 2668 C C . ILE A 1 325 ? -11.089 0.468 5.019 1.00 91.56 325 ILE A C 1
ATOM 2670 O O . ILE A 1 325 ? -11.973 -0.373 5.175 1.00 91.56 325 ILE A O 1
ATOM 2674 N N . THR A 1 326 ? -10.001 0.520 5.784 1.00 93.38 326 THR A N 1
ATOM 2675 C CA . THR A 1 326 ? -9.619 -0.541 6.724 1.00 93.38 326 THR A CA 1
ATOM 2676 C C . THR A 1 326 ? -9.580 -0.033 8.163 1.00 93.38 326 THR A C 1
ATOM 2678 O O . THR A 1 326 ? -8.987 1.010 8.456 1.00 93.38 326 THR A O 1
ATOM 2681 N N . LYS A 1 327 ? -10.152 -0.810 9.089 1.00 94.88 327 LYS A N 1
ATOM 2682 C CA . LYS A 1 327 ? -9.961 -0.667 10.537 1.00 94.88 327 LYS A CA 1
ATOM 2683 C C . LYS A 1 327 ? -9.253 -1.891 11.088 1.00 94.88 327 LYS A C 1
ATOM 2685 O O . LYS A 1 327 ? -9.785 -2.992 11.008 1.00 94.88 327 LYS A O 1
ATOM 2690 N N . TYR A 1 328 ? -8.071 -1.690 11.660 1.00 95.00 328 TYR A N 1
ATOM 2691 C CA . TYR A 1 328 ? -7.300 -2.768 12.267 1.00 95.00 328 TYR A CA 1
ATOM 2692 C C . TYR A 1 328 ? -7.708 -2.997 13.718 1.00 95.00 328 TYR A C 1
ATOM 2694 O O . TYR A 1 328 ? -7.884 -2.047 14.486 1.00 95.00 328 TYR A O 1
ATOM 2702 N N . PHE A 1 329 ? -7.813 -4.267 14.091 1.00 95.31 329 PHE A N 1
ATOM 2703 C CA . PHE A 1 329 ? -8.057 -4.680 15.462 1.00 95.31 329 PHE A CA 1
ATOM 2704 C C . PHE A 1 329 ? -6.736 -4.727 16.256 1.00 95.31 329 PHE A C 1
ATOM 2706 O O . PHE A 1 329 ? -5.660 -4.874 15.665 1.00 95.31 329 PHE A O 1
ATOM 2713 N N . PRO A 1 330 ? -6.800 -4.517 17.584 1.00 91.62 330 PRO A N 1
ATOM 2714 C CA . PRO A 1 330 ? -5.637 -4.519 18.470 1.00 91.62 330 PRO A CA 1
ATOM 2715 C C . PRO A 1 330 ? -4.855 -5.819 18.565 1.00 91.62 330 PRO A C 1
ATOM 2717 O O . PRO A 1 330 ? -5.494 -6.891 18.607 1.00 91.62 330 PRO A O 1
#